Protein AF-A0A0C3NSS3-F1 (afdb_monomer)

Secondary structure (DSSP, 8-state):
-HHHHHHHHHHHHHHTT-S-B-TTS-GGG-TT-TT-SHHHHHHHHHHHHHHGGGS-TTSSSPPP-GGGGGTS---HHHHHHIIIIIHHHHTTTTS-HHHHHHHHHHHHHHHHHT-SS--HHHHHHHHHHHHHHHHHHIIIIIHH--BSTTHHHHHHHHHHHT-HHHHHHHHHHH--S-----

Solvent-accessible surface area (backbone atoms only — not comparable to full-atom values): 10355 Å² total; per-residue (Å²): 111,72,65,64,52,47,53,49,50,51,53,49,27,45,25,38,43,69,56,62,54,45,97,89,50,61,52,91,74,42,78,61,24,69,36,47,51,69,67,54,30,46,52,50,12,48,50,49,29,58,54,31,75,74,52,63,80,87,52,90,65,68,40,67,44,61,61,54,42,90,83,40,91,71,48,70,66,45,52,48,46,40,66,66,62,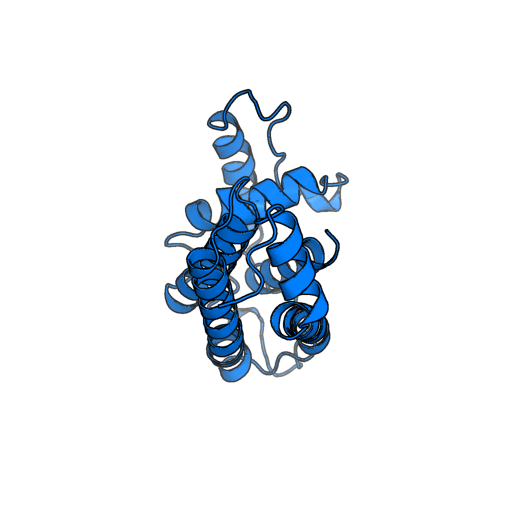44,42,71,63,71,36,55,89,63,38,48,64,77,62,42,55,40,50,48,30,46,40,52,21,51,55,51,73,67,42,96,70,47,52,73,66,55,52,52,52,25,49,52,29,43,54,52,26,53,54,48,47,49,58,57,58,49,73,74,38,70,63,70,65,59,63,63,56,49,52,55,47,49,51,56,76,70,29,69,69,56,55,49,49,51,50,48,68,44,48,75,77,78,82,82,83,130

Nearest PDB structures (foldseek):
  6vj5-assembly1_B  TM=1.542E-01  e=6.982E+00  Mycobacterium tuberculosis H37Rv

Organism: NCBI:txid870435

Radius of gyration: 17.65 Å; Cα contacts (8 Å, |Δi|>4): 164; chains: 1; bounding box: 42×36×52 Å

Sequence (182 aa):
MHLTGNISNLLLSLWHGMIDHADSDDPEHWPWAVLADEEVWRTHGEAVMCAGFHLPGSYDCKPHNIAKKINTQYKTWEFQLYMFALAPILLYSILPSPFWENYCKLICSFQIMCQSTLTKDKLLDAHALLCSWEHEFELTYYASSSLISTSFALASIKSFIWSPKQYTRVLRAAMPNGLWNA

Structure (mmCIF, N/CA/C/O backbone):
data_AF-A0A0C3NSS3-F1
#
_entry.id   AF-A0A0C3NSS3-F1
#
loop_
_atom_site.group_PDB
_atom_site.id
_atom_site.type_symbol
_atom_site.label_atom_id
_atom_site.label_alt_id
_atom_site.label_comp_id
_atom_site.label_asym_id
_atom_site.label_entity_id
_atom_site.label_seq_id
_atom_site.pdbx_PDB_ins_code
_atom_site.Cartn_x
_atom_site.Cartn_y
_atom_site.Cartn_z
_atom_site.occupancy
_atom_site.B_iso_or_equiv
_atom_site.auth_seq_id
_atom_site.auth_comp_id
_atom_site.auth_asym_id
_atom_site.auth_atom_id
_atom_site.pdbx_PDB_model_num
ATOM 1 N N . MET A 1 1 ? 2.191 9.526 13.7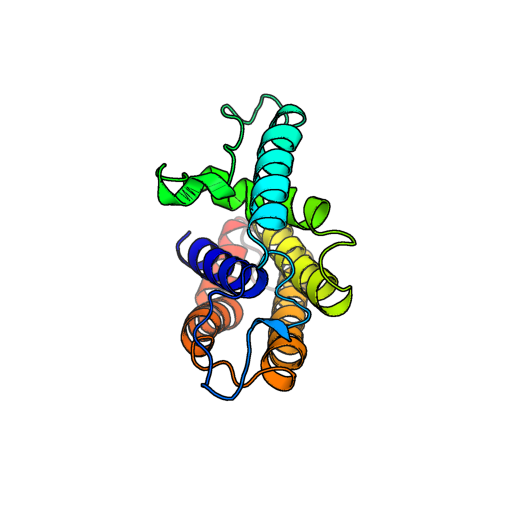43 1.00 55.28 1 MET A N 1
ATOM 2 C CA . MET A 1 1 ? 3.000 8.440 14.346 1.00 55.28 1 MET A CA 1
ATOM 3 C C . MET A 1 1 ? 4.255 8.248 13.504 1.00 55.28 1 MET A C 1
ATOM 5 O O . MET A 1 1 ? 4.144 8.225 12.288 1.00 55.28 1 MET A O 1
ATOM 9 N N . HIS A 1 2 ? 5.437 8.144 14.117 1.00 69.50 2 HIS A N 1
ATOM 10 C CA . HIS A 1 2 ? 6.711 8.007 13.387 1.00 69.50 2 HIS A CA 1
ATOM 11 C C . HIS A 1 2 ? 6.784 6.698 12.576 1.00 69.50 2 HIS A C 1
ATOM 13 O O . HIS A 1 2 ? 7.160 6.705 11.410 1.00 69.50 2 HIS A O 1
ATOM 19 N N . LEU A 1 3 ? 6.310 5.587 13.156 1.00 73.69 3 LEU A N 1
ATOM 20 C CA . LEU A 1 3 ? 6.290 4.272 12.508 1.00 73.69 3 LEU A CA 1
ATOM 21 C C . LEU A 1 3 ? 5.484 4.261 11.201 1.00 73.69 3 LEU A C 1
ATOM 23 O O . LEU A 1 3 ? 5.991 3.829 10.173 1.00 73.69 3 LEU A O 1
ATOM 27 N N . THR A 1 4 ? 4.254 4.786 11.219 1.00 73.12 4 THR A N 1
ATOM 28 C CA . THR A 1 4 ? 3.399 4.837 10.021 1.00 73.12 4 THR A CA 1
ATOM 29 C C . THR A 1 4 ? 4.037 5.656 8.906 1.00 73.12 4 THR A C 1
ATOM 31 O O . THR A 1 4 ? 3.896 5.295 7.745 1.00 73.12 4 THR A O 1
ATOM 34 N N . GLY A 1 5 ? 4.751 6.736 9.248 1.00 77.44 5 GLY A N 1
ATOM 35 C CA . GLY A 1 5 ? 5.487 7.546 8.276 1.00 77.44 5 GLY A CA 1
ATOM 36 C C . GLY A 1 5 ? 6.642 6.778 7.635 1.00 77.44 5 GLY A C 1
ATOM 37 O O . GLY A 1 5 ? 6.777 6.801 6.417 1.00 77.44 5 GLY A O 1
ATOM 38 N N . ASN A 1 6 ? 7.416 6.037 8.432 1.00 81.38 6 ASN A N 1
ATOM 39 C CA . ASN A 1 6 ? 8.542 5.240 7.936 1.00 81.38 6 ASN A CA 1
ATOM 40 C C . ASN A 1 6 ? 8.095 4.105 7.010 1.00 81.38 6 ASN A C 1
ATOM 42 O O . ASN A 1 6 ? 8.657 3.954 5.931 1.00 81.38 6 ASN A O 1
ATOM 46 N N . ILE A 1 7 ? 7.065 3.346 7.402 1.00 83.19 7 ILE A N 1
ATOM 47 C CA . ILE A 1 7 ? 6.497 2.275 6.564 1.00 83.19 7 ILE A CA 1
ATOM 48 C C . ILE A 1 7 ? 5.977 2.851 5.251 1.00 83.19 7 ILE A C 1
ATOM 50 O O . ILE A 1 7 ? 6.232 2.320 4.177 1.00 83.19 7 ILE A O 1
ATOM 54 N N . SER A 1 8 ? 5.262 3.968 5.346 1.00 85.38 8 SER A N 1
ATOM 55 C CA . SER A 1 8 ? 4.683 4.625 4.184 1.00 85.38 8 SER A CA 1
ATOM 56 C C . SER A 1 8 ? 5.746 5.126 3.206 1.00 85.38 8 SER A C 1
ATOM 58 O O . SER A 1 8 ? 5.599 4.957 2.001 1.00 85.38 8 SER A O 1
ATOM 60 N N . ASN A 1 9 ? 6.828 5.720 3.719 1.00 84.25 9 ASN A N 1
ATOM 61 C CA . ASN A 1 9 ? 7.956 6.141 2.894 1.00 84.25 9 ASN A CA 1
ATOM 62 C C . ASN A 1 9 ? 8.655 4.939 2.251 1.00 84.25 9 ASN A C 1
ATOM 64 O O . ASN A 1 9 ? 8.929 4.999 1.061 1.00 84.25 9 ASN A O 1
ATOM 68 N N . LEU A 1 10 ? 8.875 3.848 2.995 1.00 86.62 10 LEU A N 1
ATOM 69 C CA . LEU A 1 10 ? 9.462 2.620 2.452 1.00 86.62 10 LEU A CA 1
ATOM 70 C C . LEU A 1 10 ? 8.642 2.075 1.276 1.00 86.62 10 LEU A C 1
ATOM 72 O O . LEU A 1 10 ? 9.191 1.846 0.204 1.00 86.62 10 LEU A O 1
ATOM 76 N N . LEU A 1 11 ? 7.337 1.873 1.473 1.00 89.88 11 LEU A N 1
ATOM 77 C CA . LEU A 1 11 ? 6.453 1.330 0.438 1.00 89.88 11 LEU A CA 1
ATOM 78 C C . LEU A 1 11 ? 6.393 2.239 -0.788 1.00 89.88 11 LEU A C 1
ATOM 80 O O . LEU A 1 11 ? 6.460 1.755 -1.912 1.00 89.88 11 LEU A O 1
ATOM 84 N N . LEU A 1 12 ? 6.327 3.556 -0.579 1.00 89.81 12 LEU A N 1
ATOM 85 C CA . LEU A 1 12 ? 6.333 4.497 -1.690 1.00 89.81 12 LEU A CA 1
ATOM 86 C C . LEU A 1 12 ? 7.661 4.464 -2.457 1.00 89.81 12 LEU A C 1
ATOM 88 O O . LEU A 1 12 ? 7.642 4.452 -3.682 1.00 89.81 12 LEU A O 1
ATOM 92 N N . SER A 1 13 ? 8.799 4.414 -1.758 1.00 87.69 13 SER A N 1
ATOM 93 C CA . SER A 1 13 ? 10.113 4.272 -2.391 1.00 87.69 13 SER A CA 1
ATOM 94 C C . SER A 1 13 ? 10.234 2.968 -3.176 1.00 87.69 13 SER A C 1
ATOM 96 O O . SER A 1 13 ? 10.826 2.979 -4.248 1.00 87.69 13 SER A O 1
ATOM 98 N N . LEU A 1 14 ? 9.646 1.869 -2.692 1.00 89.88 14 LEU A N 1
ATOM 99 C CA . LEU A 1 14 ? 9.598 0.601 -3.424 1.00 89.88 14 LEU A CA 1
ATOM 100 C C . LEU A 1 14 ? 8.777 0.725 -4.707 1.00 89.88 14 LEU A C 1
ATOM 102 O O . LEU A 1 14 ? 9.267 0.380 -5.777 1.00 89.88 14 LEU A O 1
ATOM 106 N N . TRP A 1 15 ? 7.552 1.246 -4.622 1.00 91.94 15 TRP A N 1
ATOM 107 C CA . TRP A 1 15 ? 6.678 1.359 -5.794 1.00 91.94 15 TRP A CA 1
ATOM 108 C C . TRP A 1 15 ? 7.185 2.357 -6.828 1.00 91.94 15 TRP A C 1
ATOM 110 O O . TRP A 1 15 ? 6.918 2.188 -8.009 1.00 91.94 15 TRP A O 1
ATOM 120 N N . HIS A 1 16 ? 7.925 3.374 -6.395 1.00 89.12 16 HIS A N 1
ATOM 121 C CA . HIS A 1 16 ? 8.547 4.363 -7.272 1.00 89.12 16 HIS A CA 1
ATOM 122 C C . HIS A 1 16 ? 9.947 3.935 -7.762 1.00 89.12 16 HIS A C 1
ATOM 124 O O . HIS A 1 16 ? 10.579 4.660 -8.523 1.00 89.12 16 HIS A O 1
ATOM 130 N N . GLY A 1 17 ? 10.481 2.798 -7.303 1.00 87.69 17 GLY A N 1
ATOM 131 C CA . GLY A 1 17 ? 11.817 2.338 -7.696 1.00 87.69 17 GLY A CA 1
ATOM 132 C C . GLY A 1 17 ? 12.980 3.185 -7.150 1.00 87.69 17 GLY A C 1
ATOM 133 O O . GLY A 1 17 ? 14.074 3.150 -7.693 1.00 87.69 17 GLY A O 1
ATOM 134 N N . MET A 1 18 ? 12.767 3.958 -6.078 1.00 85.12 18 MET A N 1
ATOM 135 C CA . MET A 1 18 ? 13.768 4.875 -5.498 1.00 85.12 18 MET A CA 1
ATOM 136 C C . MET A 1 18 ? 14.526 4.294 -4.293 1.00 85.12 18 MET A C 1
ATOM 138 O O . MET A 1 18 ? 15.186 5.038 -3.569 1.00 85.12 18 MET A O 1
ATOM 142 N N . ILE A 1 19 ? 14.365 3.005 -3.988 1.00 83.38 19 ILE A N 1
ATOM 143 C CA . ILE A 1 19 ? 15.074 2.387 -2.862 1.00 83.38 19 ILE A CA 1
ATOM 144 C C . ILE A 1 19 ? 16.531 2.090 -3.237 1.00 83.38 19 ILE A C 1
ATOM 146 O O . ILE A 1 19 ? 16.813 1.706 -4.374 1.00 83.38 19 ILE A O 1
ATOM 150 N N . ASP A 1 20 ? 17.453 2.228 -2.279 1.00 79.69 20 ASP A N 1
ATOM 151 C CA . ASP A 1 20 ? 18.848 1.847 -2.511 1.00 79.69 20 ASP A CA 1
ATOM 152 C C . ASP A 1 20 ? 18.955 0.335 -2.745 1.00 79.69 20 ASP A C 1
ATOM 154 O O . ASP A 1 20 ? 18.428 -0.483 -1.976 1.00 79.69 20 ASP A O 1
ATOM 158 N N . HIS A 1 21 ? 19.684 -0.021 -3.792 1.00 78.50 21 HIS A N 1
ATOM 159 C CA . HIS A 1 21 ? 19.856 -1.376 -4.291 1.00 78.50 21 HIS A CA 1
ATOM 160 C C . HIS A 1 21 ? 21.321 -1.618 -4.661 1.00 78.50 21 HIS A C 1
ATOM 162 O O . HIS A 1 21 ? 22.119 -0.684 -4.743 1.00 78.50 21 HIS A O 1
ATOM 168 N N . ALA A 1 22 ? 21.693 -2.887 -4.818 1.00 76.19 22 ALA A N 1
ATOM 169 C CA . ALA A 1 22 ? 23.011 -3.248 -5.325 1.00 76.19 22 ALA A CA 1
ATOM 170 C C . ALA A 1 22 ? 23.108 -2.948 -6.830 1.00 76.19 22 ALA A C 1
ATOM 172 O O . ALA A 1 22 ? 22.114 -3.073 -7.535 1.00 76.19 22 ALA A O 1
ATOM 173 N N . ASP A 1 23 ? 24.309 -2.667 -7.343 1.00 73.88 23 ASP A N 1
ATOM 174 C CA . ASP A 1 23 ? 24.534 -2.364 -8.772 1.00 73.88 23 ASP A CA 1
ATOM 175 C C . ASP A 1 23 ? 24.044 -3.469 -9.733 1.00 73.88 23 ASP A C 1
ATOM 177 O O . ASP A 1 23 ? 23.828 -3.228 -10.916 1.00 73.88 23 ASP A O 1
ATOM 181 N N . SER A 1 24 ? 23.894 -4.702 -9.238 1.00 75.50 24 SER A N 1
ATOM 182 C CA . SER A 1 24 ? 23.391 -5.853 -9.994 1.00 75.50 24 SER A CA 1
ATOM 183 C C . SER A 1 24 ? 21.862 -5.969 -10.043 1.00 75.50 24 SER A C 1
ATOM 185 O O . SER A 1 24 ? 21.359 -6.904 -10.660 1.00 75.50 24 SER A O 1
ATOM 187 N N . ASP A 1 25 ? 21.133 -5.101 -9.343 1.00 77.06 25 ASP A N 1
ATOM 188 C CA . ASP A 1 25 ? 19.692 -5.205 -9.097 1.00 77.06 25 ASP A CA 1
ATOM 189 C C . ASP A 1 25 ? 18.972 -3.989 -9.684 1.00 77.06 25 ASP A C 1
ATOM 191 O O . ASP A 1 25 ? 18.780 -2.981 -9.014 1.00 77.06 25 ASP A O 1
ATOM 195 N N . ASP A 1 26 ? 18.639 -4.071 -10.968 1.00 79.00 26 ASP A N 1
ATOM 196 C CA . ASP A 1 26 ? 18.092 -2.956 -11.740 1.00 79.00 26 ASP A CA 1
ATOM 197 C C . ASP A 1 26 ? 16.598 -2.701 -11.421 1.00 79.00 26 ASP A C 1
ATOM 199 O O . ASP A 1 26 ? 15.772 -3.600 -11.640 1.00 79.00 26 ASP A O 1
ATOM 203 N N . PRO A 1 27 ? 16.224 -1.481 -10.974 1.00 79.56 27 PRO A N 1
ATOM 204 C CA . PRO A 1 27 ? 14.844 -1.102 -10.686 1.00 79.56 27 PRO A CA 1
ATOM 205 C C . PRO A 1 27 ? 13.860 -1.280 -11.841 1.00 79.56 27 PRO A C 1
ATOM 207 O O . PRO A 1 27 ? 12.672 -1.488 -11.584 1.00 79.56 27 PRO A O 1
ATOM 210 N N . GLU A 1 28 ? 14.319 -1.233 -13.096 1.00 81.00 28 GLU A N 1
ATOM 211 C CA . GLU A 1 28 ? 13.456 -1.445 -14.268 1.00 81.00 28 GLU A CA 1
ATOM 212 C C . GLU A 1 28 ? 12.826 -2.846 -14.288 1.00 81.00 28 GLU A C 1
ATOM 214 O O . GLU A 1 28 ? 11.753 -3.050 -14.859 1.00 81.00 28 GLU A O 1
ATOM 219 N N . HIS A 1 29 ? 13.463 -3.818 -13.633 1.00 83.88 29 HIS A N 1
ATOM 220 C CA . HIS A 1 29 ? 13.010 -5.206 -13.603 1.00 83.88 29 HIS A CA 1
ATOM 221 C C . HIS A 1 29 ? 12.141 -5.530 -12.383 1.00 83.88 29 HIS A C 1
ATOM 223 O O . HIS A 1 29 ? 11.658 -6.658 -12.255 1.00 83.88 29 HIS A O 1
ATOM 229 N N . TRP A 1 30 ? 11.922 -4.572 -11.479 1.00 89.81 30 TRP A N 1
ATOM 230 C CA . TRP A 1 30 ? 11.152 -4.812 -10.265 1.00 89.81 30 TRP A CA 1
ATOM 231 C C . TRP A 1 30 ? 9.652 -4.872 -10.560 1.00 89.81 30 TRP A C 1
ATOM 233 O O . TRP A 1 30 ? 9.039 -3.852 -10.881 1.00 89.81 30 TRP A O 1
ATOM 243 N N . PRO A 1 31 ? 8.988 -6.024 -10.349 1.00 89.69 31 PRO A N 1
ATOM 244 C CA . PRO A 1 31 ? 7.561 -6.155 -10.639 1.00 89.69 31 PRO A CA 1
ATOM 245 C C . PRO A 1 31 ? 6.678 -5.290 -9.723 1.00 89.69 31 PRO A C 1
ATOM 247 O O . PRO A 1 31 ? 5.514 -5.052 -10.034 1.00 89.69 31 PRO A O 1
ATOM 250 N N . TRP A 1 32 ? 7.205 -4.815 -8.590 1.00 90.44 32 TRP A N 1
ATOM 251 C CA . TRP A 1 32 ? 6.504 -3.909 -7.676 1.00 90.44 32 TRP A CA 1
ATOM 252 C C . TRP A 1 32 ? 6.736 -2.423 -7.968 1.00 90.44 32 TRP A C 1
ATOM 254 O O . TRP A 1 32 ? 6.022 -1.605 -7.386 1.00 90.44 32 TRP A O 1
ATOM 264 N N . ALA A 1 33 ? 7.689 -2.051 -8.832 1.00 92.62 33 ALA A N 1
ATOM 265 C CA . ALA A 1 33 ? 8.034 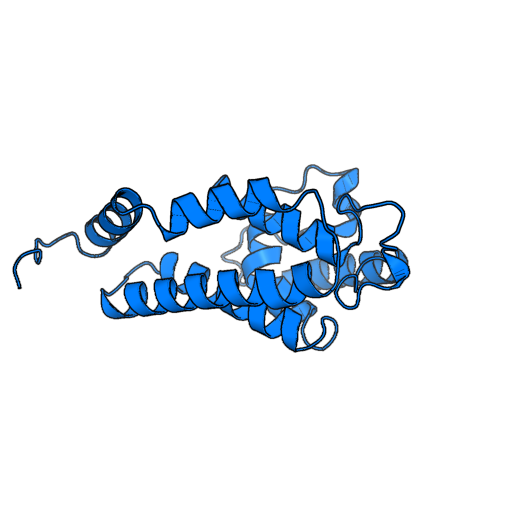-0.660 -9.146 1.00 92.62 33 ALA A CA 1
ATOM 266 C C . ALA A 1 33 ? 7.040 -0.019 -10.138 1.00 92.62 33 ALA A C 1
ATOM 268 O O . ALA A 1 33 ? 7.399 0.600 -11.135 1.00 92.62 33 ALA A O 1
ATOM 269 N N . VAL A 1 34 ? 5.747 -0.180 -9.861 1.00 92.81 34 VAL A N 1
ATOM 270 C CA . VAL A 1 34 ? 4.644 0.172 -10.768 1.00 92.81 34 VAL A CA 1
ATOM 271 C C . VAL A 1 34 ? 4.420 1.675 -10.938 1.00 92.81 34 VAL A C 1
ATOM 273 O O . VAL A 1 34 ? 3.634 2.084 -11.785 1.00 92.81 34 VAL A O 1
ATOM 276 N N . LEU A 1 35 ? 5.084 2.497 -10.127 1.00 92.00 35 LEU A N 1
ATOM 277 C CA . LEU A 1 35 ? 5.050 3.959 -10.167 1.00 92.00 35 LEU A CA 1
ATOM 278 C C . LEU A 1 35 ? 6.419 4.551 -10.543 1.00 92.00 35 LEU A C 1
A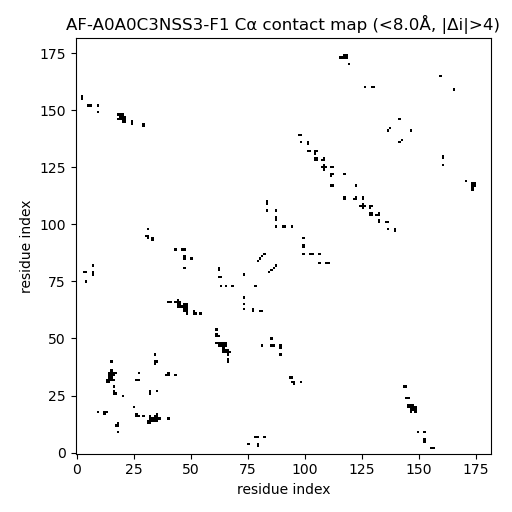TOM 280 O O . LEU A 1 35 ? 6.651 5.725 -10.271 1.00 92.00 35 LEU A O 1
ATOM 284 N N . ALA A 1 36 ? 7.344 3.752 -11.089 1.00 90.88 36 ALA A N 1
ATOM 285 C CA . ALA A 1 36 ? 8.675 4.228 -11.470 1.00 90.88 36 ALA A CA 1
ATOM 286 C C . ALA A 1 36 ? 8.648 5.179 -12.678 1.00 90.88 36 ALA A C 1
ATOM 288 O O . ALA A 1 36 ? 9.435 6.122 -12.736 1.00 90.88 36 ALA A O 1
ATOM 289 N N . ASP A 1 37 ? 7.730 4.954 -13.620 1.00 90.56 37 ASP A N 1
ATOM 290 C CA . ASP A 1 37 ? 7.523 5.843 -14.762 1.00 90.56 37 ASP A CA 1
ATOM 291 C C . ASP A 1 37 ? 6.911 7.184 -14.316 1.00 90.56 37 ASP A C 1
ATOM 293 O O . ASP A 1 37 ? 5.907 7.224 -13.597 1.00 90.56 37 ASP A O 1
ATOM 297 N N . GLU A 1 38 ? 7.512 8.295 -14.752 1.00 89.00 38 GLU A N 1
ATOM 298 C CA . GLU A 1 38 ? 7.123 9.645 -14.321 1.00 89.00 38 GLU A CA 1
ATOM 299 C C . GLU A 1 38 ? 5.691 10.001 -14.748 1.00 89.00 38 GLU A C 1
ATOM 301 O O . GLU A 1 38 ? 4.959 10.659 -14.002 1.00 89.00 38 GLU A O 1
ATOM 306 N N . GLU A 1 39 ? 5.256 9.537 -15.920 1.00 90.06 39 GLU A N 1
ATOM 307 C CA . GLU A 1 39 ? 3.919 9.806 -16.441 1.00 90.06 39 GLU A CA 1
ATOM 308 C C . GLU A 1 39 ? 2.854 8.991 -15.692 1.00 90.06 39 GLU A C 1
ATOM 310 O O . GLU A 1 39 ? 1.791 9.522 -15.336 1.00 90.06 39 GLU A O 1
ATOM 315 N N . VAL A 1 40 ? 3.156 7.731 -15.358 1.00 91.25 40 VAL A N 1
ATOM 316 C CA . VAL A 1 40 ? 2.331 6.907 -14.462 1.00 91.25 40 VAL A CA 1
ATOM 317 C C . VAL A 1 40 ? 2.242 7.549 -13.079 1.00 91.25 40 VAL A C 1
ATOM 319 O O . VAL A 1 40 ? 1.143 7.687 -12.534 1.00 91.25 40 VAL A O 1
ATOM 322 N N . TRP A 1 41 ? 3.362 8.012 -12.521 1.00 91.25 41 TRP A N 1
ATOM 323 C CA . TRP A 1 41 ? 3.388 8.677 -11.219 1.00 91.25 41 TRP A CA 1
ATOM 324 C C . TRP A 1 41 ? 2.572 9.975 -11.206 1.00 91.25 41 TRP A C 1
ATOM 326 O O . TRP A 1 41 ? 1.774 10.209 -10.289 1.00 91.25 41 TRP A O 1
ATOM 336 N N . ARG A 1 42 ? 2.701 10.803 -12.248 1.00 90.75 42 ARG A N 1
ATOM 337 C CA . ARG A 1 42 ? 1.913 12.031 -12.423 1.00 90.75 42 ARG A CA 1
ATOM 338 C C . ARG A 1 42 ? 0.416 11.727 -12.494 1.00 90.75 42 ARG A C 1
ATOM 340 O O . ARG A 1 42 ? -0.368 12.366 -11.785 1.00 90.75 42 ARG A O 1
ATOM 347 N N . THR A 1 43 ? 0.037 10.738 -13.304 1.00 92.44 43 THR A N 1
ATOM 348 C CA . THR A 1 43 ? -1.354 10.287 -13.474 1.00 92.44 43 THR A CA 1
ATOM 349 C C . THR A 1 43 ? -1.929 9.762 -12.161 1.00 92.44 43 THR A C 1
ATOM 351 O O . THR A 1 43 ? -3.034 10.135 -11.761 1.00 92.44 43 THR A O 1
ATOM 354 N N . HIS A 1 44 ? -1.155 8.963 -11.426 1.00 92.44 44 HIS A N 1
ATOM 355 C CA . HIS A 1 44 ? -1.531 8.473 -10.101 1.00 92.44 44 HIS A CA 1
ATOM 356 C C . HIS A 1 44 ? -1.747 9.623 -9.112 1.00 92.44 44 HIS A C 1
ATOM 358 O O . HIS A 1 44 ? -2.742 9.658 -8.387 1.00 92.44 44 HIS A O 1
ATOM 364 N N . GLY A 1 45 ? -0.863 10.622 -9.120 1.00 89.94 45 GLY A N 1
ATOM 365 C CA . GLY A 1 45 ? -1.000 11.815 -8.292 1.00 89.94 45 GLY A CA 1
ATOM 366 C C . GLY A 1 45 ? -2.267 12.629 -8.579 1.00 89.94 45 GLY A C 1
ATOM 367 O O . GLY A 1 45 ? -2.888 13.163 -7.653 1.00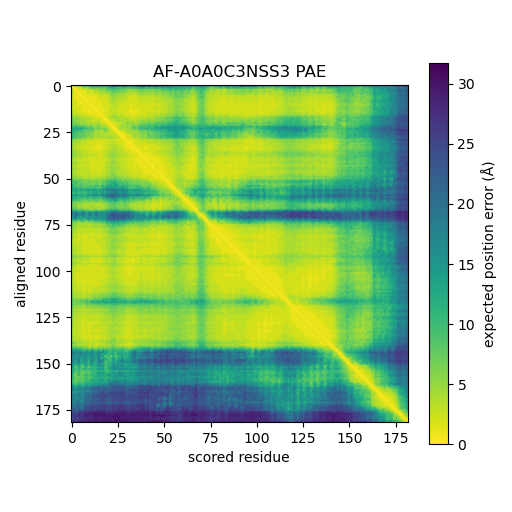 89.94 45 GLY A O 1
ATOM 368 N N . GLU A 1 46 ? -2.687 12.705 -9.841 1.00 90.44 46 GLU A N 1
ATOM 369 C CA . GLU A 1 46 ? -3.965 13.311 -10.232 1.00 90.44 46 GLU A CA 1
ATOM 370 C C . GLU A 1 46 ? -5.154 12.477 -9.754 1.00 90.44 46 GLU A C 1
ATOM 372 O O . GLU A 1 46 ? -6.091 13.036 -9.180 1.00 90.44 46 GLU A O 1
ATOM 377 N N . ALA A 1 47 ? -5.085 11.150 -9.879 1.00 90.81 47 ALA A N 1
ATOM 378 C CA . ALA A 1 47 ? -6.115 10.247 -9.375 1.00 90.81 47 ALA A CA 1
ATOM 379 C C . ALA A 1 47 ? -6.317 10.383 -7.855 1.00 90.81 47 ALA A C 1
ATOM 381 O O . ALA A 1 47 ? -7.458 10.434 -7.395 1.00 90.81 47 ALA A O 1
ATOM 382 N N . VAL A 1 48 ? -5.239 10.536 -7.073 1.00 89.25 48 VAL A N 1
ATOM 383 C CA . VAL A 1 48 ? -5.306 10.806 -5.621 1.00 89.25 48 VAL A CA 1
ATOM 384 C C . VAL A 1 48 ? -6.080 12.093 -5.326 1.00 89.25 48 VAL A C 1
ATOM 386 O O . VAL A 1 48 ? -6.983 12.104 -4.486 1.00 89.25 48 VAL A O 1
ATOM 389 N N . MET A 1 49 ? -5.757 13.173 -6.037 1.00 88.56 49 MET A N 1
ATOM 390 C CA . MET A 1 49 ? -6.432 14.463 -5.882 1.00 88.56 49 MET A CA 1
ATOM 391 C C . MET A 1 49 ? -7.918 14.373 -6.272 1.00 88.56 49 MET A C 1
ATOM 393 O O . MET A 1 49 ? -8.781 14.891 -5.560 1.00 88.56 49 MET A O 1
ATOM 397 N N . CYS A 1 50 ? -8.235 13.678 -7.368 1.00 87.19 50 CYS A N 1
ATOM 398 C CA . CYS A 1 50 ? -9.603 13.448 -7.836 1.00 87.19 50 CYS A CA 1
ATOM 399 C C . CYS A 1 50 ? -10.420 12.564 -6.877 1.00 87.19 50 CYS A C 1
ATOM 401 O O . CYS A 1 50 ? -11.587 12.855 -6.607 1.00 87.19 50 CYS A O 1
ATOM 403 N N . ALA A 1 51 ? -9.815 11.524 -6.299 1.00 86.44 51 ALA A N 1
ATOM 404 C CA . ALA A 1 51 ? -10.454 10.687 -5.285 1.00 86.44 51 ALA A CA 1
ATOM 405 C C . ALA A 1 51 ? -10.826 11.502 -4.034 1.00 86.44 51 ALA A C 1
ATOM 407 O O . ALA A 1 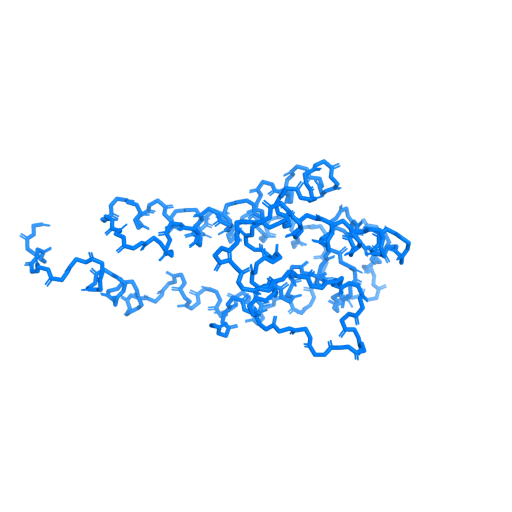51 ? -11.867 11.265 -3.423 1.00 86.44 51 ALA A O 1
ATOM 408 N N . GLY A 1 52 ? -10.041 12.539 -3.725 1.00 80.12 52 GLY A N 1
ATOM 409 C CA . GLY A 1 52 ? -10.315 13.496 -2.659 1.00 80.12 52 GLY A CA 1
ATOM 410 C C . GLY A 1 52 ? -11.688 14.174 -2.720 1.00 80.12 52 GLY A C 1
ATOM 411 O O . GLY A 1 52 ? -12.234 14.532 -1.680 1.00 80.12 52 GLY A O 1
ATOM 412 N N . PHE A 1 53 ? -12.286 14.328 -3.908 1.00 78.19 53 PHE A N 1
ATOM 413 C CA . PHE A 1 53 ? -13.627 14.914 -4.058 1.00 78.19 53 PHE A CA 1
ATOM 414 C C . PHE A 1 53 ? -14.755 14.000 -3.571 1.00 78.19 53 PHE A C 1
ATOM 416 O O . PHE A 1 53 ? -15.855 14.485 -3.322 1.00 78.19 53 PHE A O 1
ATOM 423 N N . HIS A 1 54 ? -14.478 12.707 -3.421 1.00 81.25 54 HIS A N 1
ATOM 424 C CA . HIS A 1 54 ? -15.437 11.706 -2.960 1.00 81.25 54 HIS A CA 1
ATOM 425 C C . HIS A 1 54 ? -15.284 11.400 -1.466 1.00 81.25 54 HIS A C 1
ATOM 427 O O . HIS A 1 54 ? -15.990 10.544 -0.933 1.00 81.25 54 HIS A O 1
ATOM 433 N N . LEU A 1 55 ? -14.364 12.085 -0.778 1.00 78.12 55 LEU A N 1
ATOM 434 C CA . LEU A 1 55 ? -14.202 11.942 0.660 1.00 78.12 55 LEU A CA 1
ATOM 435 C C . LEU A 1 55 ? -15.333 12.660 1.409 1.00 78.12 55 LEU A C 1
ATOM 437 O O . LEU A 1 55 ? -15.777 13.728 0.980 1.00 78.12 55 LEU A O 1
ATOM 441 N N . PRO A 1 56 ? -15.785 12.113 2.552 1.00 75.00 56 PRO A N 1
ATOM 442 C CA . PRO A 1 56 ? -16.760 12.783 3.399 1.00 75.00 56 PRO A CA 1
ATOM 443 C C . PRO A 1 56 ? -16.292 14.186 3.797 1.00 75.00 56 PRO A C 1
ATOM 445 O O . PRO A 1 56 ? -15.123 14.385 4.123 1.00 75.00 56 PRO A O 1
ATOM 448 N N . GLY A 1 57 ? -17.220 15.143 3.866 1.00 70.12 57 GLY A N 1
ATOM 449 C CA . GLY A 1 57 ? -16.920 16.521 4.278 1.00 70.12 57 GLY A CA 1
ATOM 450 C C . GLY A 1 57 ? -16.374 16.664 5.707 1.00 70.12 57 GLY A C 1
ATOM 451 O O . GLY A 1 57 ? -15.939 17.746 6.072 1.00 70.12 57 GLY A O 1
ATOM 452 N N . SER A 1 58 ? -16.365 15.588 6.505 1.00 70.56 58 SER A N 1
ATOM 453 C CA . SER A 1 58 ? -15.675 15.529 7.801 1.00 70.56 58 SER A CA 1
ATOM 454 C C . SER A 1 58 ? -14.151 15.603 7.682 1.00 70.56 58 SER A C 1
ATOM 456 O O . SER A 1 58 ? -13.469 15.833 8.675 1.00 70.56 58 SER A O 1
ATOM 458 N N . TYR A 1 59 ? -13.602 15.360 6.491 1.00 63.66 59 TYR A N 1
ATOM 459 C CA . TYR A 1 59 ? -12.218 15.678 6.181 1.00 63.66 59 TYR A CA 1
ATOM 460 C C . TYR A 1 59 ? -12.185 17.136 5.721 1.00 63.66 59 TYR A C 1
ATOM 462 O O . TYR A 1 59 ? -12.516 17.437 4.577 1.00 63.66 59 TYR A O 1
ATOM 470 N N . ASP A 1 60 ? -11.790 18.045 6.616 1.00 60.69 60 ASP A N 1
ATOM 471 C CA . ASP A 1 60 ? -11.789 19.500 6.379 1.00 60.69 60 ASP A CA 1
ATOM 472 C C . ASP A 1 60 ? -10.980 19.933 5.139 1.00 60.69 60 ASP A C 1
ATOM 474 O O . ASP A 1 60 ? -11.098 21.064 4.668 1.00 60.69 60 ASP A O 1
ATOM 478 N N . CYS A 1 61 ? -10.111 19.060 4.617 1.00 69.38 61 CYS A N 1
ATOM 479 C CA . CYS A 1 61 ? -9.219 19.341 3.499 1.00 69.38 61 CYS A CA 1
ATOM 480 C C . CYS A 1 61 ? -9.152 18.162 2.518 1.00 69.38 61 CYS A C 1
ATOM 482 O O . CYS A 1 61 ? -9.051 17.000 2.914 1.00 69.38 61 CYS A O 1
ATOM 484 N N . LYS A 1 62 ? -9.130 18.477 1.218 1.00 76.94 62 LYS A N 1
ATOM 485 C CA . LYS A 1 62 ? -8.901 17.497 0.148 1.00 76.94 62 LYS A CA 1
ATOM 486 C C . LYS A 1 62 ? -7.404 17.179 0.042 1.00 76.94 62 LYS A C 1
ATOM 488 O O . LYS A 1 62 ? -6.604 18.109 0.158 1.00 76.94 62 LYS A O 1
ATOM 493 N N . PRO A 1 63 ? -7.019 15.913 -0.191 1.00 79.19 63 PRO A N 1
ATOM 494 C CA . PRO A 1 63 ? -5.625 15.557 -0.415 1.00 79.19 63 PRO A CA 1
ATOM 495 C C . PRO A 1 63 ? -5.101 16.214 -1.696 1.00 79.19 63 PRO A C 1
ATOM 497 O O . PRO A 1 63 ? -5.755 16.180 -2.741 1.00 79.19 63 PRO A O 1
ATOM 500 N N . HIS A 1 64 ? -3.906 16.796 -1.623 1.00 83.62 64 HIS A N 1
ATOM 501 C CA . HIS A 1 64 ? -3.221 17.316 -2.804 1.00 83.62 64 HIS A CA 1
ATOM 502 C C . HIS A 1 64 ? -2.620 16.190 -3.656 1.00 83.62 64 HIS A C 1
ATOM 504 O O . HIS A 1 64 ? -2.460 15.048 -3.212 1.00 83.62 64 HIS A O 1
ATOM 510 N N . ASN A 1 65 ? -2.244 16.540 -4.889 1.00 83.75 65 ASN A N 1
ATOM 511 C CA . ASN A 1 65 ? -1.511 15.651 -5.783 1.00 83.75 65 ASN A CA 1
ATOM 512 C C . ASN A 1 65 ? -0.167 15.251 -5.142 1.00 83.75 65 ASN A C 1
ATOM 514 O O . ASN A 1 65 ? 0.709 16.094 -4.932 1.00 83.75 65 ASN A O 1
ATOM 518 N N . ILE A 1 66 ? -0.013 13.957 -4.852 1.00 82.44 66 ILE A N 1
ATOM 519 C CA . ILE A 1 66 ? 1.174 13.409 -4.189 1.00 82.44 66 ILE A CA 1
ATOM 520 C C . ILE A 1 66 ? 2.432 13.453 -5.069 1.00 82.44 66 ILE A C 1
ATOM 522 O O . ILE A 1 66 ? 3.534 13.553 -4.539 1.00 82.44 66 ILE A O 1
ATOM 526 N N . ALA A 1 67 ? 2.299 13.478 -6.395 1.00 82.62 67 ALA A N 1
ATOM 527 C CA . ALA A 1 67 ? 3.436 13.615 -7.302 1.00 82.62 67 ALA A CA 1
ATOM 528 C C . ALA A 1 67 ? 4.078 15.010 -7.244 1.00 82.62 67 ALA A C 1
ATOM 530 O O . ALA A 1 67 ? 5.261 15.172 -7.526 1.00 82.62 67 ALA A O 1
ATOM 531 N N . LYS A 1 68 ? 3.344 16.024 -6.768 1.00 77.62 68 LYS A N 1
ATOM 532 C CA . LYS A 1 68 ? 3.871 17.386 -6.560 1.00 77.62 68 LYS A CA 1
ATOM 533 C C . LYS A 1 68 ? 4.609 17.558 -5.220 1.00 77.62 68 LYS A C 1
ATOM 535 O O . LYS A 1 68 ? 5.064 18.660 -4.909 1.00 77.62 68 LYS A O 1
ATOM 540 N N . LYS A 1 69 ? 4.774 16.471 -4.445 1.00 62.66 69 LYS A N 1
ATOM 541 C CA . LYS A 1 69 ? 5.376 16.426 -3.095 1.00 62.66 69 LYS A CA 1
ATOM 542 C C . LYS A 1 69 ? 6.800 16.990 -3.010 1.00 62.66 69 LYS A C 1
ATOM 544 O O . LYS A 1 69 ? 7.183 17.427 -1.932 1.00 62.66 69 LYS A O 1
ATOM 549 N N . ILE A 1 70 ? 7.556 17.050 -4.110 1.00 49.34 70 ILE A N 1
ATOM 550 C CA . ILE A 1 70 ? 8.906 17.648 -4.116 1.00 49.34 70 ILE A CA 1
ATOM 551 C C . ILE A 1 70 ? 8.857 19.166 -3.844 1.00 49.34 70 ILE A C 1
ATOM 553 O O . ILE A 1 70 ? 9.762 19.699 -3.209 1.00 49.34 70 ILE A O 1
ATOM 557 N N . ASN A 1 71 ? 7.776 19.856 -4.230 1.00 42.94 71 ASN A N 1
ATOM 558 C CA . ASN A 1 71 ? 7.681 21.322 -4.141 1.00 42.94 71 ASN A CA 1
ATOM 559 C C . ASN A 1 71 ? 6.723 21.835 -3.053 1.00 42.94 71 ASN A C 1
ATOM 561 O O . ASN A 1 71 ? 6.697 23.029 -2.758 1.00 42.94 71 ASN A O 1
ATOM 565 N N . THR A 1 72 ? 5.936 20.956 -2.435 1.00 50.47 72 THR A N 1
ATOM 566 C CA . THR A 1 72 ? 4.963 21.312 -1.395 1.00 50.47 72 THR A CA 1
ATOM 567 C C . THR A 1 72 ? 5.168 20.405 -0.195 1.00 50.47 72 THR A C 1
ATOM 569 O O . THR A 1 72 ? 5.185 19.189 -0.366 1.00 50.47 72 THR A O 1
ATOM 572 N N . GLN A 1 73 ? 5.286 20.960 1.013 1.00 57.97 73 GLN A N 1
ATOM 573 C CA . GLN A 1 73 ? 5.305 20.177 2.253 1.00 57.97 73 GLN A CA 1
ATOM 574 C C . GLN A 1 73 ? 4.010 19.357 2.370 1.00 57.97 73 GLN A C 1
ATOM 576 O O . GLN A 1 73 ? 3.002 19.841 2.885 1.00 57.97 73 GLN A O 1
ATOM 581 N N . TYR A 1 74 ? 4.026 18.130 1.851 1.00 68.25 74 TYR A N 1
ATOM 582 C CA . TYR A 1 74 ? 2.879 17.234 1.881 1.00 68.25 74 TYR A CA 1
ATOM 583 C C . TYR A 1 74 ? 2.606 16.860 3.334 1.00 68.25 74 TYR A C 1
ATOM 585 O O . TYR A 1 74 ? 3.487 16.329 4.019 1.00 68.25 74 TYR A O 1
ATOM 593 N N . LYS A 1 75 ? 1.419 17.196 3.844 1.00 76.75 75 LYS A N 1
ATOM 594 C CA . LYS A 1 75 ? 1.163 17.101 5.282 1.00 76.75 75 LYS A CA 1
ATOM 595 C C . LYS A 1 75 ? 1.054 15.639 5.702 1.00 76.75 75 LYS A C 1
ATOM 597 O O . LYS A 1 75 ? 0.541 14.793 4.974 1.00 76.75 75 LYS A O 1
ATOM 602 N N . THR A 1 76 ? 1.468 15.346 6.934 1.00 77.75 76 THR A N 1
ATOM 603 C CA . THR A 1 76 ? 1.415 13.987 7.499 1.00 77.75 76 THR A CA 1
ATOM 604 C C . THR A 1 76 ? 0.025 13.359 7.392 1.00 77.75 76 THR A C 1
ATOM 606 O O . THR A 1 76 ? -0.076 12.180 7.070 1.00 77.75 76 THR A O 1
ATOM 609 N N . TRP A 1 77 ? -1.045 14.130 7.618 1.00 78.75 77 TRP A N 1
ATOM 610 C CA . TRP A 1 77 ? -2.414 13.614 7.532 1.00 78.75 77 TRP A CA 1
ATOM 611 C C . TRP A 1 77 ? -2.825 13.275 6.091 1.00 78.75 77 TRP A C 1
ATOM 613 O O . TRP A 1 77 ? -3.486 12.262 5.885 1.00 78.75 77 TRP A O 1
ATOM 623 N N . GLU A 1 78 ? -2.394 14.057 5.092 1.00 83.19 78 GLU A N 1
ATOM 624 C CA . GLU A 1 78 ? -2.646 13.770 3.670 1.00 83.19 78 GLU A CA 1
ATOM 625 C C . GLU A 1 78 ? -1.955 12.475 3.273 1.00 83.19 78 GLU A C 1
ATOM 627 O O . GLU A 1 78 ? -2.527 1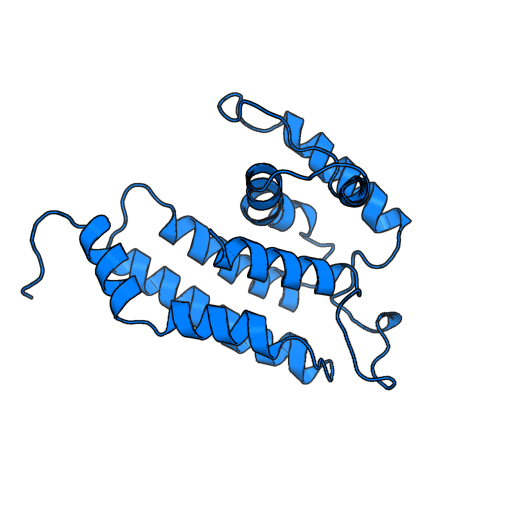1.630 2.592 1.00 83.19 78 GLU A O 1
ATOM 632 N N . PHE A 1 79 ? -0.730 12.290 3.765 1.00 82.56 79 PHE A N 1
ATOM 633 C CA . PHE A 1 79 ? 0.047 11.089 3.505 1.00 82.56 79 PHE A CA 1
ATOM 634 C C . PHE A 1 79 ? -0.561 9.857 4.157 1.00 82.56 79 PHE A C 1
ATOM 636 O O . PHE A 1 79 ? -0.617 8.802 3.534 1.00 82.56 79 PHE A O 1
ATOM 643 N N . GLN A 1 80 ? -1.073 9.993 5.378 1.00 81.88 80 GLN A N 1
ATOM 644 C CA . GLN A 1 80 ? -1.805 8.918 6.039 1.00 81.88 80 GLN A CA 1
ATOM 645 C C . GLN A 1 80 ? -3.107 8.586 5.301 1.00 81.88 80 GLN A C 1
ATOM 647 O O . GLN A 1 80 ? -3.411 7.415 5.105 1.00 81.88 80 GLN A O 1
ATOM 652 N N . LEU A 1 81 ? -3.855 9.591 4.847 1.00 85.69 81 LEU A N 1
ATOM 653 C CA . LEU A 1 81 ? -5.080 9.380 4.079 1.00 85.69 81 LEU A CA 1
ATOM 654 C C . LEU A 1 81 ? -4.802 8.679 2.746 1.00 85.69 81 LEU A C 1
ATOM 656 O O . LEU A 1 81 ? -5.474 7.708 2.401 1.00 85.69 81 LEU A O 1
ATOM 660 N N . TYR A 1 82 ? -3.769 9.125 2.030 1.00 88.56 82 TYR A N 1
ATOM 661 C CA . TYR A 1 82 ? -3.294 8.458 0.827 1.00 88.56 82 TYR A CA 1
ATOM 662 C C . TYR A 1 82 ? -2.937 6.996 1.121 1.00 88.56 82 TYR A C 1
ATOM 664 O O . TYR A 1 82 ? -3.535 6.096 0.540 1.00 88.56 82 TYR A O 1
ATOM 672 N N . MET A 1 83 ? -2.031 6.752 2.068 1.00 89.25 83 MET A N 1
ATOM 673 C CA . MET A 1 83 ? -1.479 5.420 2.320 1.00 89.25 83 MET A CA 1
ATOM 674 C C . MET A 1 83 ? -2.440 4.433 2.969 1.00 89.25 83 MET A C 1
ATOM 676 O O . MET A 1 83 ? -2.262 3.240 2.780 1.00 89.25 83 MET A O 1
ATOM 680 N N . PHE A 1 84 ? -3.411 4.868 3.770 1.00 86.62 84 PHE A N 1
ATOM 681 C CA . PHE A 1 84 ? -4.270 3.939 4.519 1.00 86.62 84 PHE A CA 1
ATOM 682 C C . PHE A 1 84 ? -5.712 3.869 4.006 1.00 86.62 84 PHE A C 1
ATOM 684 O O . PHE A 1 84 ? -6.455 2.987 4.437 1.00 86.62 84 PHE A O 1
ATOM 691 N N . ALA A 1 85 ? -6.109 4.756 3.086 1.00 86.62 85 ALA A N 1
ATOM 692 C CA . ALA A 1 85 ? -7.458 4.761 2.520 1.00 86.62 85 ALA A CA 1
ATOM 693 C C . ALA A 1 85 ? -7.479 4.737 0.986 1.00 86.62 85 ALA A C 1
ATOM 695 O O . ALA A 1 85 ? -8.206 3.934 0.409 1.00 86.62 85 ALA A O 1
ATOM 696 N N . LEU A 1 86 ? -6.695 5.589 0.316 1.00 89.88 86 LEU A N 1
ATOM 697 C CA . LEU A 1 86 ? -6.798 5.755 -1.142 1.00 89.88 86 LEU A CA 1
ATOM 698 C C . LEU A 1 86 ? -5.935 4.762 -1.925 1.00 89.88 86 LEU A C 1
ATOM 700 O O . LEU A 1 86 ? -6.413 4.141 -2.870 1.00 89.88 86 LEU A O 1
ATOM 704 N N . ALA A 1 87 ? -4.675 4.592 -1.531 1.00 91.50 87 ALA A N 1
ATOM 705 C CA . ALA A 1 87 ? -3.702 3.761 -2.231 1.00 91.50 87 ALA A CA 1
ATOM 706 C C . ALA A 1 87 ? -4.138 2.293 -2.414 1.00 91.50 87 ALA A C 1
ATOM 708 O O . ALA A 1 87 ? -3.929 1.781 -3.508 1.00 91.50 87 ALA A O 1
ATOM 709 N N . PRO A 1 88 ? -4.814 1.614 -1.463 1.00 92.25 88 PRO A N 1
ATOM 710 C CA . PRO A 1 88 ? -5.309 0.249 -1.688 1.00 92.25 88 PRO A CA 1
ATOM 711 C C . PRO A 1 88 ? -6.289 0.143 -2.857 1.00 92.25 88 PRO A C 1
ATOM 713 O O . PRO A 1 88 ? -6.290 -0.855 -3.570 1.00 92.25 88 PRO A O 1
ATOM 716 N N . ILE A 1 89 ? -7.104 1.181 -3.058 1.00 92.38 89 ILE A N 1
ATOM 717 C CA . ILE A 1 89 ? -8.087 1.248 -4.141 1.00 92.38 89 ILE A CA 1
ATOM 718 C C . ILE A 1 89 ? -7.389 1.641 -5.441 1.00 92.38 89 ILE A C 1
ATOM 720 O O . ILE A 1 89 ? -7.586 0.998 -6.464 1.00 92.38 89 ILE A O 1
ATOM 724 N N . LEU A 1 90 ? -6.553 2.680 -5.400 1.00 92.25 90 LEU A N 1
ATOM 725 C CA . LEU A 1 90 ? -5.888 3.212 -6.591 1.00 92.25 90 LEU A CA 1
ATOM 726 C C . LEU A 1 90 ? -4.828 2.264 -7.156 1.00 92.25 90 LEU A C 1
ATOM 728 O O . LEU A 1 90 ? -4.609 2.263 -8.357 1.00 92.25 90 LEU A O 1
ATOM 732 N N . LEU A 1 91 ? -4.193 1.449 -6.313 1.00 93.38 91 LEU A N 1
ATOM 733 C CA . LEU A 1 91 ? -3.211 0.449 -6.738 1.00 93.38 91 LEU A CA 1
ATOM 734 C C . LEU A 1 91 ? -3.845 -0.904 -7.076 1.00 93.38 91 LEU A C 1
ATOM 736 O O . LEU A 1 91 ? -3.131 -1.820 -7.484 1.00 93.38 91 LEU A O 1
ATOM 740 N N . TYR A 1 92 ? -5.164 -1.052 -6.922 1.00 92.44 92 TYR A N 1
ATOM 741 C CA . TYR A 1 92 ? -5.856 -2.272 -7.315 1.00 92.44 92 TYR A CA 1
ATOM 742 C C . TYR A 1 92 ? -5.726 -2.483 -8.827 1.00 92.44 92 TYR A C 1
ATOM 744 O O . TYR A 1 92 ? -6.039 -1.595 -9.613 1.00 92.44 92 TYR A O 1
ATOM 752 N N . SER A 1 93 ? -5.275 -3.670 -9.237 1.00 89.50 93 SER A N 1
ATOM 753 C CA . SER A 1 93 ? -4.953 -4.019 -10.635 1.00 89.50 93 SER A CA 1
ATOM 754 C C . SER A 1 93 ? -3.764 -3.273 -11.264 1.00 89.50 93 SER A C 1
ATOM 756 O O . SER A 1 93 ? -3.416 -3.581 -12.400 1.00 89.50 93 SER A O 1
ATOM 758 N N . ILE A 1 94 ? -3.120 -2.342 -10.549 1.00 92.62 94 ILE A N 1
ATOM 759 C CA . ILE A 1 94 ? -1.853 -1.717 -10.969 1.00 92.62 94 ILE A CA 1
ATOM 760 C C . ILE A 1 94 ? -0.685 -2.468 -10.335 1.00 92.62 94 ILE A C 1
ATOM 762 O O . ILE A 1 94 ? 0.238 -2.894 -11.020 1.00 92.62 94 ILE A O 1
ATOM 766 N N . LEU A 1 95 ? -0.748 -2.664 -9.017 1.00 93.00 95 LEU A N 1
ATOM 767 C CA . LEU A 1 95 ? 0.233 -3.441 -8.276 1.00 93.00 95 LEU A CA 1
ATOM 768 C C . LEU A 1 95 ? -0.082 -4.942 -8.442 1.00 93.00 95 LEU A C 1
ATOM 770 O O . LEU A 1 95 ? -1.236 -5.331 -8.228 1.00 93.00 95 LEU A O 1
ATOM 774 N N . PRO A 1 96 ? 0.893 -5.805 -8.799 1.00 94.44 96 PRO A N 1
ATOM 775 C CA . PRO A 1 96 ? 0.618 -7.229 -8.965 1.00 94.44 96 PRO A CA 1
ATOM 776 C C . PRO A 1 96 ? 0.064 -7.855 -7.681 1.00 94.44 96 PRO A C 1
ATOM 778 O O . PRO A 1 96 ? 0.460 -7.476 -6.575 1.00 94.44 96 PRO A O 1
ATOM 781 N N . SER A 1 97 ? -0.836 -8.834 -7.834 1.00 94.00 97 SER A N 1
ATOM 782 C CA . SER A 1 97 ? -1.633 -9.391 -6.724 1.00 94.00 97 SER A CA 1
ATOM 783 C C . SER A 1 97 ? -0.807 -9.801 -5.494 1.00 94.00 97 SER A C 1
ATOM 785 O O . SER A 1 97 ? -1.196 -9.380 -4.407 1.00 94.00 97 SER A O 1
ATOM 787 N N . PRO A 1 98 ? 0.364 -10.467 -5.606 1.00 92.44 98 PRO A N 1
ATOM 788 C CA . PRO A 1 98 ? 1.159 -10.826 -4.427 1.00 92.44 98 PRO A CA 1
ATOM 789 C C . PRO A 1 98 ? 1.581 -9.617 -3.577 1.00 92.44 98 PRO A C 1
ATOM 791 O O . PRO A 1 98 ? 1.542 -9.659 -2.349 1.00 92.44 98 PRO A O 1
ATOM 794 N N . PHE A 1 99 ? 1.944 -8.505 -4.220 1.00 93.31 99 PHE A N 1
ATOM 795 C CA . PHE A 1 99 ? 2.369 -7.287 -3.529 1.00 93.31 99 PHE A CA 1
ATOM 796 C C . PHE A 1 99 ? 1.176 -6.498 -2.988 1.00 93.31 99 PHE A C 1
ATOM 798 O O . PHE A 1 99 ? 1.255 -5.939 -1.892 1.00 93.31 99 PHE A O 1
ATOM 805 N N . TRP A 1 100 ? 0.073 -6.469 -3.742 1.00 95.25 100 TRP A N 1
ATOM 806 C CA . TRP A 1 100 ? -1.157 -5.789 -3.345 1.00 95.25 100 TRP A CA 1
ATOM 807 C C . TRP A 1 100 ? -1.850 -6.484 -2.173 1.00 95.25 100 TRP A C 1
ATOM 809 O O . TRP A 1 100 ? -2.199 -5.824 -1.199 1.00 95.25 100 TRP A O 1
ATOM 819 N N . GLU A 1 101 ? -1.980 -7.811 -2.203 1.00 95.25 101 GLU A N 1
ATOM 820 C CA . GLU A 1 101 ? -2.566 -8.596 -1.112 1.00 95.25 101 GLU A CA 1
ATOM 821 C C . GLU A 1 101 ? -1.756 -8.455 0.173 1.00 95.25 101 GLU A C 1
ATOM 823 O O . GLU A 1 101 ? -2.325 -8.210 1.242 1.00 95.25 101 GLU A O 1
ATOM 828 N N . ASN A 1 102 ? -0.426 -8.533 0.061 1.00 94.62 102 ASN A N 1
ATOM 829 C CA . ASN A 1 102 ? 0.463 -8.276 1.182 1.00 94.62 102 ASN A CA 1
ATOM 830 C C . ASN A 1 102 ? 0.211 -6.867 1.747 1.00 94.62 102 ASN A C 1
ATOM 832 O O . ASN A 1 102 ? -0.106 -6.700 2.924 1.00 94.62 102 ASN A O 1
ATOM 836 N N . TYR A 1 103 ? 0.237 -5.839 0.900 1.00 94.62 103 TYR A N 1
ATOM 837 C CA . TYR A 1 103 ? -0.059 -4.470 1.315 1.00 94.62 103 TYR A CA 1
ATOM 838 C C . TYR A 1 103 ? -1.443 -4.325 1.981 1.00 94.62 103 TYR A C 1
ATOM 840 O O . TYR A 1 103 ? -1.561 -3.674 3.020 1.00 94.62 103 TYR A O 1
ATOM 848 N N . CYS A 1 104 ? -2.481 -4.991 1.479 1.00 94.94 104 CYS A N 1
ATOM 849 C CA . CYS A 1 104 ? -3.807 -4.980 2.094 1.00 94.94 104 CYS A CA 1
ATOM 850 C C . CYS A 1 104 ? -3.827 -5.568 3.513 1.00 94.94 104 CYS A C 1
ATOM 852 O O . CYS A 1 104 ? -4.577 -5.057 4.348 1.00 94.94 104 CYS A O 1
ATOM 854 N N . LYS A 1 105 ? -2.994 -6.569 3.837 1.00 94.75 105 LYS A N 1
ATOM 855 C CA . LYS A 1 105 ? -2.872 -7.107 5.211 1.00 94.75 105 LYS A CA 1
ATOM 856 C C . LYS A 1 105 ? -2.369 -6.051 6.187 1.00 94.75 105 LYS A C 1
ATOM 858 O O . LYS A 1 105 ? -2.949 -5.877 7.264 1.00 94.75 105 LYS A O 1
ATOM 863 N N . LEU A 1 106 ? -1.357 -5.285 5.776 1.00 92.69 106 LEU A N 1
ATOM 864 C CA . LEU A 1 106 ? -0.866 -4.139 6.536 1.00 92.69 106 LEU A CA 1
ATOM 865 C C . LEU A 1 106 ? -1.996 -3.136 6.782 1.00 92.69 106 LEU A C 1
ATOM 867 O O . LEU A 1 106 ? -2.247 -2.758 7.925 1.00 92.69 106 LEU A O 1
ATOM 871 N N . ILE A 1 107 ? -2.722 -2.740 5.736 1.00 91.94 107 ILE A N 1
ATOM 872 C CA . ILE A 1 107 ? -3.800 -1.754 5.865 1.00 91.94 107 ILE A CA 1
ATOM 873 C C . ILE A 1 107 ? -4.916 -2.252 6.781 1.00 91.94 107 ILE A C 1
ATOM 875 O O . ILE A 1 107 ? -5.317 -1.520 7.686 1.00 91.94 107 ILE A O 1
ATOM 879 N N . CYS A 1 108 ? -5.360 -3.499 6.619 1.00 91.94 108 CYS A N 1
ATOM 880 C CA . CYS A 1 108 ? -6.385 -4.098 7.472 1.00 91.94 108 CYS A CA 1
ATOM 881 C C . CYS A 1 108 ? -5.964 -4.091 8.946 1.00 91.94 108 CYS A C 1
ATOM 883 O O . CYS A 1 108 ? -6.752 -3.714 9.813 1.00 91.94 108 CYS A O 1
ATOM 885 N N . SER A 1 109 ? -4.707 -4.439 9.241 1.00 90.56 109 SER A N 1
ATOM 886 C CA . SER A 1 109 ? -4.204 -4.423 10.617 1.00 90.56 109 SER A CA 1
ATOM 887 C C . SER A 1 109 ? -4.226 -3.018 11.233 1.00 90.56 109 SER A C 1
ATOM 889 O O . SER A 1 109 ? -4.690 -2.844 12.361 1.00 90.56 109 SER A O 1
ATOM 891 N N . PHE A 1 110 ? -3.807 -1.992 10.482 1.00 87.31 110 PHE A N 1
ATOM 892 C CA . PHE A 1 110 ? -3.845 -0.602 10.935 1.00 87.31 110 PHE A CA 1
ATOM 893 C C . PHE A 1 110 ? -5.272 -0.094 11.115 1.00 87.31 110 PHE A C 1
ATOM 895 O O . PHE A 1 110 ? -5.559 0.559 12.116 1.00 87.31 110 PHE A O 1
ATOM 902 N N . GLN A 1 111 ? -6.181 -0.429 10.199 1.00 88.19 111 GLN A N 1
ATOM 903 C CA . GLN A 1 111 ? -7.590 -0.068 10.320 1.00 88.19 111 GLN A CA 1
ATOM 904 C C . GLN A 1 111 ? -8.212 -0.650 11.591 1.00 88.19 111 GLN A C 1
ATOM 906 O O . GLN A 1 111 ? -8.893 0.086 12.299 1.00 88.19 111 GLN A O 1
ATOM 911 N N . ILE A 1 112 ? -7.930 -1.918 11.923 1.00 86.88 112 ILE A N 1
ATOM 912 C CA . ILE A 1 112 ? -8.387 -2.541 13.175 1.00 86.88 112 ILE A CA 1
ATOM 913 C C . ILE A 1 112 ? -7.796 -1.814 14.391 1.00 86.88 112 ILE A C 1
ATOM 915 O O . ILE A 1 112 ? -8.531 -1.441 15.303 1.00 86.88 112 ILE A O 1
ATOM 919 N N . MET A 1 113 ? -6.484 -1.561 14.400 1.00 84.06 113 MET A N 1
ATOM 920 C CA . MET A 1 113 ? -5.810 -0.880 15.516 1.00 84.06 113 MET A CA 1
ATOM 921 C C . MET A 1 113 ? -6.289 0.563 15.737 1.00 84.06 113 MET A C 1
ATOM 923 O O . MET A 1 113 ? -6.160 1.084 16.843 1.00 84.06 113 MET A O 1
ATOM 927 N N . CYS A 1 114 ? -6.824 1.216 14.704 1.00 81.62 114 CYS A N 1
ATOM 928 C CA . CYS A 1 114 ? -7.337 2.583 14.770 1.00 81.62 114 CYS A CA 1
ATOM 929 C C . CYS A 1 114 ? -8.840 2.677 15.097 1.00 81.62 114 CYS A C 1
ATOM 931 O O . CYS A 1 114 ? -9.373 3.788 15.128 1.00 81.62 114 CYS A O 1
ATOM 933 N N . GLN A 1 115 ? -9.536 1.561 15.346 1.00 82.12 115 GLN A N 1
ATOM 934 C CA . GLN A 1 115 ? -10.947 1.588 15.746 1.00 82.12 115 GLN A CA 1
ATOM 935 C C . GLN A 1 115 ? -11.127 2.200 17.144 1.00 82.12 115 GLN A C 1
ATOM 937 O O . GLN A 1 115 ? -10.307 2.008 18.040 1.00 82.12 115 GLN A O 1
ATOM 942 N N . SER A 1 116 ? -12.236 2.919 17.351 1.00 80.31 116 SER A N 1
ATOM 943 C CA . SER A 1 116 ? -12.570 3.546 18.642 1.00 80.31 116 SER A CA 1
ATOM 944 C C . SER A 1 116 ? -12.867 2.533 19.750 1.00 80.31 116 SER A C 1
ATOM 946 O O . SER A 1 116 ? -12.718 2.840 20.930 1.00 80.31 116 SER A O 1
ATOM 948 N N . THR A 1 117 ? -13.290 1.328 19.368 1.00 81.94 117 THR A N 1
ATOM 949 C CA . THR A 1 117 ? -13.537 0.196 20.260 1.00 81.94 117 THR A CA 1
ATOM 950 C C . THR A 1 117 ? -12.802 -1.013 19.703 1.00 81.94 117 THR A C 1
ATOM 952 O O . THR A 1 117 ? -12.939 -1.333 18.525 1.00 81.94 117 THR A O 1
ATOM 955 N N . LEU A 1 118 ? -11.989 -1.661 20.537 1.00 83.44 118 LEU A N 1
ATOM 956 C CA . LEU A 1 118 ? -11.132 -2.760 20.107 1.00 83.44 118 LEU A CA 1
ATOM 957 C C . LEU A 1 118 ? -11.254 -3.933 21.084 1.00 83.44 118 LEU A C 1
ATOM 959 O O . LEU A 1 118 ? -10.909 -3.839 22.259 1.00 83.44 118 LEU A O 1
ATOM 963 N N . THR A 1 119 ? -11.762 -5.056 20.587 1.00 86.12 119 THR A N 1
ATOM 964 C CA . THR A 1 119 ? -11.854 -6.309 21.349 1.00 86.12 119 THR A CA 1
ATOM 965 C C . THR A 1 119 ? -10.532 -7.072 21.311 1.00 86.12 119 THR A C 1
ATOM 967 O O . THR A 1 119 ? -9.780 -6.949 20.342 1.00 86.12 119 THR A O 1
ATOM 970 N N . LYS A 1 120 ? -10.287 -7.932 22.307 1.00 85.31 120 LYS A N 1
ATOM 971 C CA . LYS A 1 120 ? -9.109 -8.816 22.346 1.00 85.31 120 LYS A CA 1
ATOM 972 C C . LYS A 1 120 ? -8.955 -9.646 21.066 1.00 85.31 120 LYS A C 1
ATOM 974 O O . LYS A 1 120 ? -7.854 -9.705 20.531 1.00 85.31 120 LYS A O 1
ATOM 979 N N . ASP A 1 121 ? -10.046 -10.214 20.558 1.00 86.69 121 ASP A N 1
ATOM 980 C CA . ASP A 1 121 ? -10.023 -11.060 19.357 1.00 86.69 121 ASP A CA 1
ATOM 981 C C . ASP A 1 121 ? -9.591 -10.262 18.124 1.00 86.69 121 ASP A C 1
ATOM 983 O O . ASP A 1 121 ? -8.666 -10.652 17.425 1.00 86.69 121 ASP A O 1
ATOM 987 N N . LYS A 1 122 ? -10.151 -9.061 17.933 1.00 85.44 122 LYS A N 1
ATOM 988 C CA . LYS A 1 122 ? -9.717 -8.139 16.870 1.00 85.44 122 LYS A CA 1
ATOM 989 C C . LYS A 1 122 ? -8.250 -7.737 16.977 1.00 85.44 122 LYS A C 1
ATOM 991 O O . LYS A 1 122 ? -7.585 -7.591 15.957 1.00 85.44 122 LYS A O 1
ATOM 996 N N . LEU A 1 123 ? -7.729 -7.561 18.189 1.00 84.56 123 LEU A N 1
ATOM 997 C CA . LEU A 1 123 ? -6.305 -7.288 18.353 1.00 84.56 123 LEU A CA 1
ATOM 998 C C . LEU A 1 123 ? -5.447 -8.500 17.955 1.00 84.56 123 LEU A C 1
ATOM 1000 O O . LEU A 1 123 ? -4.415 -8.315 17.314 1.00 84.56 123 LEU A O 1
ATOM 1004 N N . LEU A 1 124 ? -5.876 -9.720 18.296 1.00 88.19 124 LEU A N 1
ATOM 1005 C CA . LEU A 1 124 ? -5.205 -10.949 17.863 1.00 88.19 124 LEU A CA 1
ATOM 1006 C C . LEU A 1 124 ? -5.250 -11.101 16.337 1.00 88.19 124 LEU A C 1
ATOM 1008 O O . LEU A 1 124 ? -4.224 -11.424 15.741 1.00 88.19 124 LEU A O 1
ATOM 1012 N N . ASP A 1 125 ? -6.382 -10.783 15.704 1.00 89.38 125 ASP A N 1
ATOM 1013 C CA . ASP A 1 125 ? -6.514 -10.753 14.243 1.00 89.38 125 ASP A CA 1
ATOM 1014 C C . ASP A 1 125 ? -5.531 -9.748 13.622 1.00 89.38 125 ASP A C 1
ATOM 1016 O O . ASP A 1 125 ? -4.798 -10.077 12.691 1.00 89.38 125 ASP A O 1
ATOM 1020 N N . ALA A 1 126 ? -5.467 -8.521 14.156 1.00 89.19 126 ALA A N 1
ATOM 1021 C CA . ALA A 1 126 ? -4.550 -7.489 13.674 1.00 89.19 126 ALA A CA 1
ATOM 1022 C C . ALA A 1 126 ? -3.081 -7.904 13.832 1.00 89.19 126 ALA A C 1
ATOM 1024 O O . ALA A 1 126 ? -2.269 -7.659 12.941 1.00 89.19 126 ALA A O 1
ATOM 1025 N N . HIS A 1 127 ? -2.744 -8.563 14.941 1.00 86.88 127 HIS A N 1
ATOM 1026 C CA . HIS A 1 127 ? -1.413 -9.111 15.169 1.00 86.88 127 HIS A CA 1
ATOM 1027 C C . HIS A 1 127 ? -1.078 -10.217 14.161 1.00 86.88 127 HIS A C 1
ATOM 1029 O O . HIS A 1 127 ? -0.013 -10.185 13.552 1.00 86.88 127 HIS A O 1
ATOM 1035 N N . ALA A 1 128 ? -1.994 -11.161 13.930 1.00 90.38 128 ALA A N 1
ATOM 1036 C CA . ALA A 1 128 ? -1.810 -12.219 12.940 1.00 90.38 128 ALA A CA 1
ATOM 1037 C C . ALA A 1 128 ? -1.619 -11.651 11.522 1.00 90.38 128 ALA A C 1
ATOM 1039 O O . ALA A 1 128 ? -0.727 -12.096 10.798 1.00 90.38 128 ALA A O 1
ATOM 1040 N N . LEU A 1 129 ? -2.396 -10.624 11.153 1.00 92.56 129 LEU A N 1
ATOM 1041 C CA . LEU A 1 129 ? -2.246 -9.906 9.884 1.00 92.56 129 LEU A CA 1
ATOM 1042 C C . LEU A 1 129 ? -0.877 -9.228 9.761 1.00 92.56 129 LEU A C 1
ATOM 1044 O O . LEU A 1 129 ? -0.262 -9.322 8.703 1.00 92.56 129 LEU A O 1
ATOM 1048 N N . LEU A 1 130 ? -0.380 -8.585 10.823 1.00 89.44 130 LEU A N 1
ATOM 1049 C CA . LEU A 1 130 ? 0.949 -7.962 10.828 1.00 89.44 130 LEU A CA 1
ATOM 1050 C C . LEU A 1 130 ? 2.076 -8.991 10.701 1.00 89.44 130 LEU A C 1
ATOM 1052 O O . LEU A 1 130 ? 3.013 -8.758 9.943 1.00 89.44 130 LEU A O 1
ATOM 1056 N N . CYS A 1 131 ? 1.986 -10.125 11.399 1.00 88.12 131 CYS A N 1
ATOM 1057 C CA . CYS A 1 131 ? 2.976 -11.198 11.289 1.00 88.12 131 CYS A CA 1
ATOM 1058 C C . CYS A 1 131 ? 2.988 -11.825 9.887 1.00 88.12 131 CYS A C 1
ATOM 1060 O O . CYS A 1 131 ? 4.058 -12.052 9.328 1.00 88.12 131 CYS A O 1
ATOM 1062 N N . SER A 1 132 ? 1.809 -12.087 9.310 1.00 92.38 132 SER A N 1
ATOM 1063 C CA . SER A 1 132 ? 1.682 -12.596 7.936 1.00 92.38 132 SER A CA 1
ATOM 1064 C C . SER A 1 132 ? 2.221 -11.587 6.925 1.00 92.38 132 SER A C 1
ATOM 1066 O O . SER A 1 132 ? 2.983 -11.976 6.046 1.00 92.38 132 SER A O 1
ATOM 1068 N N . TRP A 1 133 ? 1.899 -10.301 7.096 1.00 93.12 133 TRP A N 1
ATOM 1069 C CA . TRP A 1 133 ? 2.439 -9.228 6.266 1.00 93.12 133 TRP A CA 1
ATOM 1070 C C . TRP A 1 133 ? 3.967 -9.173 6.318 1.00 93.12 133 TRP A C 1
ATOM 1072 O O . TRP A 1 133 ? 4.613 -9.119 5.279 1.00 93.12 133 TRP A O 1
ATOM 1082 N N . GLU A 1 134 ? 4.558 -9.198 7.516 1.00 88.81 134 GLU A N 1
ATOM 1083 C CA . GLU A 1 134 ? 6.014 -9.140 7.688 1.00 88.81 134 GLU A CA 1
ATOM 1084 C C . GLU A 1 134 ? 6.692 -10.311 6.968 1.00 88.81 134 GLU A C 1
ATOM 1086 O O . GLU A 1 134 ? 7.623 -10.112 6.189 1.00 88.81 134 GLU A O 1
ATOM 1091 N N . HIS A 1 135 ? 6.190 -11.526 7.196 1.00 87.81 135 HIS A N 1
ATOM 1092 C CA . HIS A 1 135 ? 6.746 -12.737 6.608 1.00 87.81 135 HIS A CA 1
ATOM 1093 C C . HIS A 1 135 ? 6.642 -12.741 5.078 1.00 87.81 135 HIS A C 1
ATOM 1095 O O . HIS A 1 135 ? 7.616 -13.030 4.386 1.00 87.81 135 HIS A O 1
ATOM 1101 N N . GLU A 1 136 ? 5.476 -12.389 4.537 1.00 90.75 136 GLU A N 1
ATOM 1102 C CA . GLU A 1 136 ? 5.270 -12.326 3.090 1.00 90.75 136 GLU A CA 1
ATOM 1103 C C . GLU A 1 136 ? 6.050 -11.189 2.454 1.00 90.75 136 GLU A C 1
ATOM 1105 O O . GLU A 1 136 ? 6.583 -11.367 1.368 1.00 90.75 136 GLU A O 1
ATOM 1110 N N . PHE A 1 137 ? 6.185 -10.052 3.135 1.00 88.56 137 PHE A N 1
ATOM 1111 C CA . PHE A 1 137 ? 7.011 -8.953 2.661 1.00 88.56 137 PHE A CA 1
ATOM 1112 C C . PHE A 1 137 ? 8.464 -9.394 2.458 1.00 88.56 137 PHE A C 1
ATOM 1114 O O . PHE A 1 137 ? 9.040 -9.119 1.406 1.00 88.56 137 PHE A O 1
ATOM 1121 N N . GLU A 1 138 ? 9.044 -10.111 3.425 1.00 86.00 138 GLU A N 1
ATOM 1122 C CA . GLU A 1 138 ? 10.391 -10.675 3.285 1.00 86.00 138 GLU A CA 1
ATOM 1123 C C . GLU A 1 138 ? 10.452 -11.681 2.128 1.00 86.00 138 GLU A C 1
ATOM 1125 O O . GLU A 1 138 ? 11.337 -11.590 1.280 1.00 86.00 138 GLU A O 1
ATOM 1130 N N . LEU A 1 139 ? 9.485 -12.595 2.022 1.00 85.56 139 LEU A N 1
ATOM 1131 C CA . LEU A 1 139 ? 9.473 -13.592 0.950 1.00 85.56 139 LEU A CA 1
ATOM 1132 C C . LEU A 1 139 ? 9.289 -12.990 -0.446 1.00 85.56 139 LEU A C 1
ATOM 1134 O O . LEU A 1 139 ? 9.884 -13.489 -1.392 1.00 85.56 139 LEU A O 1
ATOM 1138 N N . THR A 1 140 ? 8.480 -11.944 -0.610 1.00 84.62 140 THR A N 1
ATOM 1139 C CA . THR A 1 140 ? 8.200 -11.378 -1.935 1.00 84.62 140 THR A CA 1
ATOM 1140 C C . THR A 1 140 ? 9.249 -10.359 -2.350 1.00 84.62 140 THR A C 1
ATOM 1142 O O . THR A 1 140 ? 9.769 -10.440 -3.462 1.00 84.62 140 THR A O 1
ATOM 1145 N N . TYR A 1 141 ? 9.568 -9.398 -1.475 1.00 81.94 141 TYR A N 1
ATOM 1146 C CA . TYR A 1 141 ? 10.457 -8.288 -1.821 1.00 81.94 141 TYR A CA 1
ATOM 1147 C C . TYR A 1 141 ? 11.938 -8.667 -1.682 1.00 81.94 141 TYR A C 1
ATOM 1149 O O . TYR A 1 141 ? 12.739 -8.190 -2.477 1.00 81.94 141 TYR A O 1
ATOM 1157 N N . TYR A 1 142 ? 12.326 -9.534 -0.732 1.00 73.06 142 TYR A N 1
ATOM 1158 C CA . TYR A 1 142 ? 13.742 -9.917 -0.580 1.00 73.06 142 TYR A CA 1
ATOM 1159 C C . TYR A 1 142 ? 14.149 -11.104 -1.440 1.00 73.06 142 TYR A C 1
ATOM 1161 O O . TYR A 1 142 ? 15.290 -11.164 -1.883 1.00 73.06 142 TYR A O 1
ATOM 1169 N N . ALA A 1 143 ? 13.253 -12.063 -1.695 1.00 68.38 143 ALA A N 1
ATOM 1170 C CA . ALA A 1 143 ? 13.608 -13.171 -2.584 1.00 68.38 143 ALA A CA 1
ATOM 1171 C C . ALA A 1 143 ? 13.779 -12.712 -4.041 1.00 68.38 143 ALA A C 1
ATOM 1173 O O . ALA A 1 143 ? 14.459 -13.379 -4.816 1.00 68.38 143 ALA A O 1
ATOM 1174 N N . SER A 1 144 ? 13.167 -11.581 -4.399 1.00 61.72 144 SER A N 1
ATOM 1175 C CA . SER A 1 144 ? 13.178 -11.037 -5.757 1.00 61.72 144 SER A CA 1
ATOM 1176 C C . SER A 1 144 ? 14.243 -9.957 -5.986 1.00 61.72 144 SER A C 1
ATOM 1178 O O . SER A 1 144 ? 14.506 -9.646 -7.140 1.00 61.72 144 SER A O 1
ATOM 1180 N N . SER A 1 145 ? 14.853 -9.404 -4.926 1.00 57.97 145 SER A N 1
ATOM 1181 C CA . SER A 1 145 ? 15.870 -8.344 -5.016 1.00 57.97 145 SER A CA 1
ATOM 1182 C C . SER A 1 145 ? 16.848 -8.364 -3.841 1.00 57.97 145 SER A C 1
ATOM 1184 O O . SER A 1 145 ? 16.476 -8.585 -2.688 1.00 57.97 145 SER A O 1
ATOM 1186 N N . SER A 1 146 ? 18.109 -8.036 -4.118 1.00 58.94 146 SER A N 1
ATOM 1187 C CA . SER A 1 146 ? 19.171 -7.846 -3.123 1.00 58.94 146 SER A CA 1
ATOM 1188 C C . SER A 1 146 ? 19.117 -6.441 -2.506 1.00 58.94 146 SER A C 1
ATOM 1190 O O . SER A 1 146 ? 20.083 -5.679 -2.560 1.00 58.94 146 SER A O 1
ATOM 1192 N N . LEU A 1 147 ? 17.969 -6.072 -1.932 1.00 60.88 147 LEU A N 1
ATOM 1193 C CA . LEU A 1 147 ? 17.754 -4.748 -1.341 1.00 60.88 147 LEU A CA 1
ATOM 1194 C C . LEU A 1 147 ? 18.597 -4.563 -0.067 1.00 60.88 147 LEU A C 1
ATOM 1196 O O . LEU A 1 147 ? 18.524 -5.362 0.865 1.00 60.88 147 LEU A O 1
ATOM 1200 N N . ILE A 1 148 ? 19.369 -3.473 0.002 1.00 54.62 148 ILE A N 1
ATOM 1201 C CA . ILE A 1 148 ? 20.305 -3.193 1.110 1.00 54.62 148 ILE A CA 1
ATOM 1202 C C . ILE A 1 148 ? 19.630 -2.348 2.217 1.00 54.62 148 ILE A C 1
ATOM 1204 O O . ILE A 1 148 ? 19.943 -2.484 3.402 1.00 54.62 148 ILE A O 1
ATOM 1208 N N . SER A 1 149 ? 18.662 -1.495 1.854 1.00 52.78 149 SER A N 1
ATOM 1209 C CA . SER A 1 149 ? 18.133 -0.408 2.710 1.00 52.78 149 SER A CA 1
ATOM 1210 C C . SER A 1 149 ? 16.891 -0.767 3.555 1.00 52.78 149 SER A C 1
ATOM 1212 O O . SER A 1 149 ? 16.363 0.039 4.322 1.00 52.78 149 SER A O 1
ATOM 1214 N N . THR A 1 150 ? 16.395 -1.999 3.482 1.00 54.81 150 THR A N 1
ATOM 1215 C CA . THR A 1 150 ? 15.111 -2.407 4.094 1.00 54.81 150 THR A CA 1
ATOM 1216 C C . THR A 1 150 ? 15.207 -2.784 5.581 1.00 54.81 150 THR A C 1
ATOM 1218 O O . THR A 1 150 ? 14.198 -2.813 6.294 1.00 54.81 150 THR A O 1
ATOM 1221 N N . SER A 1 151 ? 16.424 -2.993 6.091 1.00 54.88 151 SER A N 1
ATOM 1222 C CA . SER A 1 151 ? 16.681 -3.498 7.449 1.00 54.88 151 SER A CA 1
ATOM 1223 C C . SER A 1 151 ? 16.198 -2.563 8.573 1.00 54.88 151 SER A C 1
ATOM 1225 O O . SER A 1 151 ? 15.728 -3.033 9.609 1.00 54.88 151 SER A O 1
ATOM 1227 N N . PHE A 1 152 ? 16.259 -1.237 8.394 1.00 47.50 152 PHE A N 1
ATOM 1228 C CA . PHE A 1 152 ? 15.941 -0.281 9.470 1.00 47.50 152 PHE A CA 1
ATOM 1229 C C . PHE A 1 152 ? 14.432 -0.060 9.673 1.00 47.50 152 PHE A C 1
ATOM 1231 O O . PHE A 1 152 ? 13.941 0.018 10.807 1.00 47.50 152 PHE A O 1
ATOM 1238 N N . ALA A 1 153 ? 13.673 0.011 8.575 1.00 53.03 153 ALA A N 1
ATOM 1239 C CA . ALA A 1 153 ? 12.222 0.151 8.627 1.00 53.03 153 ALA A CA 1
ATOM 1240 C C . ALA A 1 153 ? 11.578 -1.111 9.219 1.00 53.03 153 ALA A C 1
ATOM 1242 O O . ALA A 1 153 ? 10.763 -1.004 10.136 1.00 53.03 153 ALA A O 1
ATOM 1243 N N . LEU A 1 154 ? 12.029 -2.298 8.797 1.00 59.50 154 LEU A N 1
ATOM 1244 C CA . LEU A 1 154 ? 11.580 -3.564 9.374 1.00 59.50 154 LEU A CA 1
ATOM 1245 C C . LEU A 1 154 ? 12.011 -3.737 10.829 1.00 59.50 154 LEU A C 1
ATOM 1247 O O . LEU A 1 154 ? 11.197 -4.190 11.618 1.00 59.50 154 LEU A O 1
ATOM 1251 N N . ALA A 1 155 ? 13.202 -3.300 11.251 1.00 60.66 155 ALA A N 1
ATOM 1252 C CA . ALA A 1 155 ? 13.579 -3.338 12.670 1.00 60.66 155 ALA A CA 1
ATOM 1253 C C . ALA A 1 155 ? 12.623 -2.518 13.562 1.00 60.66 155 ALA A C 1
ATOM 1255 O O . ALA A 1 155 ? 12.264 -2.945 14.662 1.00 60.66 155 ALA A O 1
ATOM 1256 N N . SER A 1 156 ? 12.157 -1.363 13.075 1.00 59.16 156 SER A N 1
ATOM 1257 C CA . SER A 1 156 ? 11.166 -0.539 13.783 1.00 59.16 156 SER A CA 1
ATOM 1258 C C . SER A 1 156 ? 9.789 -1.208 13.850 1.00 59.16 156 SER A C 1
ATOM 1260 O O . SER A 1 156 ? 9.105 -1.108 14.869 1.00 59.16 156 SER A O 1
ATOM 1262 N N . ILE A 1 157 ? 9.390 -1.907 12.784 1.00 60.00 157 ILE A N 1
ATOM 1263 C CA . ILE A 1 157 ? 8.124 -2.647 12.714 1.00 60.00 157 ILE A CA 1
ATOM 1264 C C . ILE A 1 157 ? 8.183 -3.908 13.571 1.00 60.00 157 ILE A C 1
ATOM 1266 O O . ILE A 1 157 ? 7.283 -4.124 14.370 1.00 60.00 157 ILE A O 1
ATOM 1270 N N . LYS A 1 158 ? 9.273 -4.675 13.503 1.00 63.59 158 LYS A N 1
ATOM 1271 C CA . LYS A 1 158 ? 9.539 -5.824 14.372 1.00 63.59 158 LYS A CA 1
ATOM 1272 C C . LYS A 1 158 ? 9.513 -5.398 15.837 1.00 63.59 158 LYS A C 1
ATOM 1274 O O . LYS A 1 158 ? 8.846 -6.022 16.648 1.00 63.59 158 LYS A O 1
ATOM 1279 N N . SER A 1 159 ? 10.142 -4.278 16.185 1.00 59.94 159 SER A N 1
ATOM 1280 C CA . SER A 1 159 ? 10.054 -3.729 17.544 1.00 59.94 159 SER A CA 1
ATOM 1281 C C . SER A 1 159 ? 8.612 -3.398 17.956 1.00 59.94 159 SER A C 1
ATOM 1283 O O . SER A 1 159 ? 8.243 -3.620 19.103 1.00 59.94 159 SER A O 1
ATOM 1285 N N . PHE A 1 160 ? 7.769 -2.912 17.040 1.00 60.62 160 PHE A N 1
ATOM 1286 C CA . PHE A 1 160 ? 6.355 -2.632 17.312 1.00 60.62 160 PHE A CA 1
ATOM 1287 C C . PHE A 1 160 ? 5.507 -3.909 17.444 1.00 60.62 160 PHE A C 1
ATOM 1289 O O . PHE A 1 160 ? 4.799 -4.063 18.438 1.00 60.62 160 PHE A O 1
ATOM 1296 N N . ILE A 1 161 ? 5.619 -4.834 16.484 1.00 59.00 161 ILE A N 1
ATOM 1297 C CA . ILE A 1 161 ? 4.914 -6.127 16.456 1.00 59.00 161 ILE A CA 1
ATOM 1298 C C . ILE A 1 161 ? 5.276 -6.951 17.697 1.00 59.00 161 ILE A C 1
ATOM 1300 O O . ILE A 1 161 ? 4.398 -7.461 18.387 1.00 59.00 161 ILE A O 1
ATOM 1304 N N . TRP A 1 162 ? 6.566 -7.014 18.032 1.00 54.53 162 TRP A N 1
ATOM 1305 C CA . TRP A 1 162 ? 7.098 -7.887 19.076 1.00 54.53 162 TRP A CA 1
ATOM 1306 C C . TRP A 1 162 ? 7.270 -7.204 20.442 1.00 54.53 162 TRP A C 1
ATOM 1308 O O . TRP A 1 162 ? 7.821 -7.823 21.350 1.00 54.53 162 TRP A O 1
ATOM 1318 N N . SER A 1 163 ? 6.811 -5.956 20.645 1.00 51.50 163 SER A N 1
ATOM 1319 C CA . SER A 1 163 ? 6.893 -5.276 21.952 1.00 51.50 163 SER A CA 1
ATOM 1320 C C . SER A 1 163 ? 5.680 -5.57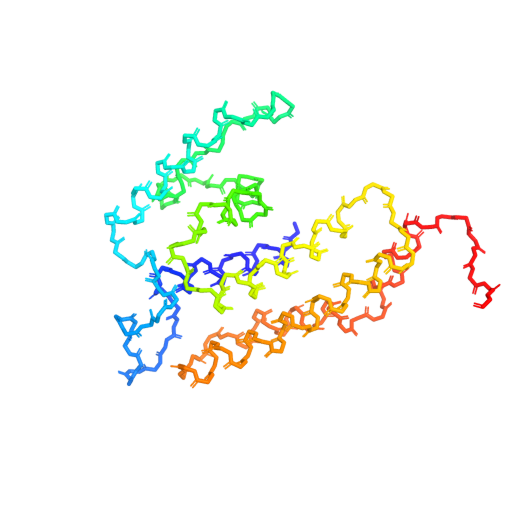9 22.841 1.00 51.50 163 SER A C 1
ATOM 1322 O O . SER A 1 163 ? 4.600 -5.001 22.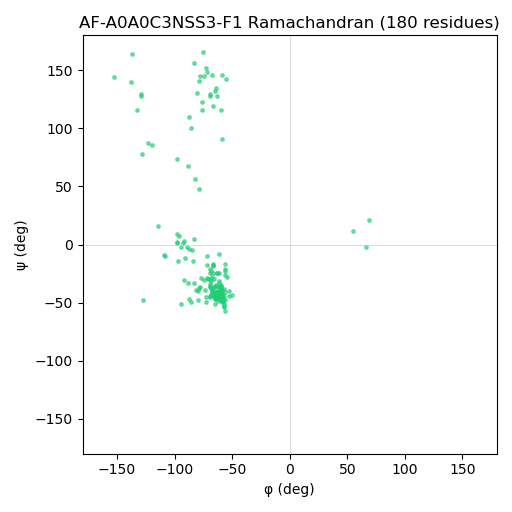652 1.00 51.50 163 SER A O 1
ATOM 1324 N N . PRO A 1 164 ? 5.850 -6.358 23.931 1.00 47.47 164 PRO A N 1
ATOM 1325 C CA . PRO A 1 164 ? 4.753 -6.687 24.844 1.00 47.47 164 PRO A CA 1
ATOM 1326 C C . PRO A 1 164 ? 4.177 -5.445 25.542 1.00 47.47 164 PRO A C 1
ATOM 1328 O O . PRO A 1 164 ? 3.019 -5.431 25.963 1.00 47.47 164 PRO A O 1
ATOM 1331 N N . LYS A 1 165 ? 4.975 -4.372 25.661 1.00 48.94 165 LYS A N 1
ATOM 1332 C CA . LYS A 1 165 ? 4.604 -3.108 26.323 1.00 48.94 165 LYS A CA 1
ATOM 1333 C C . LYS A 1 165 ? 3.650 -2.251 25.489 1.00 48.94 165 LYS A C 1
ATOM 1335 O O . LYS A 1 165 ? 2.866 -1.492 26.054 1.00 48.94 165 LYS A O 1
ATOM 1340 N N . GLN A 1 166 ? 3.728 -2.334 24.162 1.00 53.75 166 GLN A N 1
ATOM 1341 C CA . GLN A 1 166 ? 2.801 -1.625 23.277 1.00 53.75 166 GLN A CA 1
ATOM 1342 C C . GLN A 1 166 ? 1.495 -2.405 23.133 1.00 53.75 166 GLN A C 1
ATOM 1344 O O . GLN A 1 166 ? 0.430 -1.807 23.266 1.00 53.75 166 GLN A O 1
ATOM 1349 N N . TYR A 1 167 ? 1.582 -3.735 23.046 1.00 50.56 167 TYR A N 1
ATOM 1350 C CA . TYR A 1 167 ? 0.432 -4.639 23.086 1.00 50.56 167 TYR A CA 1
ATOM 1351 C C . TYR A 1 167 ? -0.412 -4.445 24.358 1.00 50.56 167 TYR A C 1
ATOM 1353 O O . TYR A 1 167 ? -1.620 -4.233 24.300 1.00 50.56 167 TYR A O 1
ATOM 1361 N N . THR A 1 168 ? 0.237 -4.394 25.526 1.00 50.44 168 THR A N 1
ATOM 1362 C CA . THR A 1 168 ? -0.428 -4.113 26.813 1.00 50.44 168 THR A CA 1
ATOM 1363 C C . THR A 1 168 ? -0.954 -2.682 26.932 1.00 50.44 168 THR A C 1
ATOM 1365 O O . THR A 1 168 ? -1.976 -2.481 27.584 1.00 50.44 168 THR A O 1
ATOM 1368 N N . ARG A 1 169 ? -0.318 -1.679 26.308 1.00 55.25 169 ARG A N 1
ATOM 1369 C CA . ARG A 1 169 ? -0.839 -0.297 26.267 1.00 55.25 169 ARG A CA 1
ATOM 1370 C C . ARG A 1 169 ? -2.095 -0.177 25.411 1.00 55.25 169 ARG A C 1
ATOM 1372 O O . ARG A 1 169 ? -3.042 0.461 25.857 1.00 55.25 169 ARG A O 1
ATOM 1379 N N . VAL A 1 170 ? -2.110 -0.797 24.230 1.00 53.94 170 VAL A N 1
ATOM 1380 C CA . VAL A 1 170 ? -3.284 -0.839 23.346 1.00 53.94 170 VAL A CA 1
ATOM 1381 C C . VAL A 1 170 ? -4.412 -1.625 24.014 1.00 53.94 170 VAL A C 1
ATOM 1383 O O . VAL A 1 170 ? -5.517 -1.108 24.108 1.00 53.94 170 VAL A O 1
ATOM 1386 N N . LEU A 1 171 ? -4.129 -2.794 24.602 1.00 50.75 171 LEU A N 1
ATOM 1387 C CA . LEU A 1 171 ? -5.112 -3.564 25.379 1.00 50.75 171 LEU A CA 1
ATOM 1388 C C . LEU A 1 171 ? -5.685 -2.780 26.566 1.00 50.75 171 LEU A C 1
ATOM 1390 O O . LEU A 1 171 ? -6.890 -2.806 26.797 1.00 50.75 171 LEU A O 1
ATOM 1394 N N . ARG A 1 172 ? -4.841 -2.062 27.317 1.00 51.56 172 ARG A N 1
ATOM 1395 C CA . ARG A 1 172 ? -5.267 -1.261 28.476 1.00 51.56 172 ARG A CA 1
ATOM 1396 C C . ARG A 1 172 ? -6.063 -0.015 28.069 1.00 51.56 172 ARG A C 1
ATOM 1398 O O . ARG A 1 172 ? -6.919 0.416 28.831 1.00 51.56 172 ARG A O 1
ATOM 1405 N N . ALA A 1 173 ? -5.792 0.553 26.892 1.00 56.12 173 ALA A N 1
ATOM 1406 C CA . ALA A 1 173 ? -6.555 1.670 26.336 1.00 56.12 173 ALA A CA 1
ATOM 1407 C C . ALA A 1 173 ? -7.891 1.220 25.716 1.00 56.12 173 ALA A C 1
ATOM 1409 O O . ALA A 1 173 ? -8.891 1.917 25.849 1.00 56.12 173 ALA A O 1
ATOM 1410 N N . ALA A 1 174 ? -7.915 0.050 25.075 1.00 51.44 174 ALA A N 1
ATOM 1411 C CA . ALA A 1 174 ? -9.091 -0.521 24.427 1.00 51.44 174 ALA A CA 1
ATOM 1412 C C . ALA A 1 174 ? -10.101 -1.139 25.410 1.00 51.44 174 ALA A C 1
ATOM 1414 O O . ALA A 1 174 ? -11.300 -1.155 25.139 1.00 51.44 174 ALA A O 1
ATOM 1415 N N . MET A 1 175 ? -9.630 -1.631 26.560 1.00 50.59 175 MET A N 1
ATOM 1416 C CA . MET A 1 175 ? -10.458 -2.222 27.615 1.00 50.59 175 MET A CA 1
ATOM 1417 C C . MET A 1 175 ? -10.144 -1.568 28.973 1.00 50.59 175 MET A C 1
ATOM 1419 O O . MET A 1 175 ? -9.432 -2.152 29.793 1.00 50.59 175 MET A O 1
ATOM 1423 N N . PRO A 1 176 ? -10.664 -0.351 29.239 1.00 50.22 176 PRO A N 1
ATOM 1424 C CA . PRO A 1 176 ? -10.372 0.389 30.472 1.00 50.22 176 PRO A CA 1
ATOM 1425 C C . PRO A 1 176 ? -10.931 -0.279 31.743 1.00 50.22 176 PRO A C 1
ATOM 1427 O O . PRO A 1 176 ? -10.444 -0.016 32.841 1.00 50.22 176 PRO A O 1
ATOM 1430 N N . ASN A 1 177 ? -11.897 -1.195 31.610 1.00 47.25 177 ASN A N 1
ATOM 1431 C CA . ASN A 1 177 ? -12.544 -1.875 32.732 1.00 47.25 177 ASN A CA 1
ATOM 1432 C C . ASN A 1 177 ? -11.933 -3.263 32.992 1.00 47.25 177 ASN A C 1
ATOM 1434 O O . ASN A 1 177 ? -12.540 -4.282 32.688 1.00 47.25 177 ASN A O 1
ATOM 1438 N N . GLY A 1 178 ? -10.723 -3.293 33.552 1.00 51.44 178 GLY A N 1
ATOM 1439 C CA . GLY A 1 178 ? -10.305 -4.276 34.568 1.00 51.44 178 GLY A CA 1
ATOM 1440 C C . GLY A 1 178 ? -10.414 -5.794 34.325 1.00 51.44 178 GLY A C 1
ATOM 1441 O O . GLY A 1 178 ? -10.225 -6.535 35.284 1.00 51.44 178 GLY A O 1
ATOM 1442 N N . LEU A 1 179 ? -10.669 -6.305 33.120 1.00 43.94 179 LEU A N 1
ATOM 1443 C CA . LEU A 1 179 ? -10.705 -7.753 32.855 1.00 43.94 179 LEU A CA 1
ATOM 1444 C C . LEU A 1 179 ? -9.307 -8.283 32.498 1.00 43.94 179 LEU A C 1
ATOM 1446 O O . LEU A 1 179 ? -9.041 -8.672 31.365 1.00 43.94 179 LEU A O 1
ATOM 1450 N N . TRP A 1 180 ? -8.391 -8.264 33.470 1.00 45.81 180 TRP A N 1
ATOM 1451 C CA . TRP A 1 180 ? -7.059 -8.885 33.346 1.00 45.81 180 TRP A CA 1
ATOM 1452 C C . TRP A 1 180 ? -6.966 -10.285 33.971 1.00 45.81 180 TRP A C 1
ATOM 1454 O O . TRP A 1 180 ? -5.905 -10.895 33.903 1.00 45.81 180 TRP A O 1
ATOM 1464 N N . ASN A 1 181 ? -8.058 -10.818 34.530 1.00 34.16 181 ASN A N 1
ATOM 1465 C CA . ASN A 1 181 ? -8.064 -12.124 35.191 1.00 34.16 181 ASN A CA 1
ATOM 1466 C C . ASN A 1 181 ? -9.097 -13.065 34.554 1.00 34.16 181 ASN A C 1
ATOM 1468 O O . ASN A 1 181 ? -10.238 -13.116 35.010 1.00 34.16 181 ASN A O 1
ATOM 1472 N N . ALA A 1 182 ? -8.683 -13.783 33.508 1.00 34.56 182 ALA A N 1
ATOM 1473 C CA . ALA A 1 182 ? -9.186 -15.102 33.112 1.00 34.56 182 ALA A CA 1
ATOM 1474 C C . ALA A 1 182 ? -8.208 -15.729 32.108 1.00 34.56 182 ALA A C 1
ATOM 1476 O O . ALA A 1 182 ? -7.890 -15.053 31.098 1.00 34.56 182 ALA A O 1
#

Foldseek 3Di:
DVLVVLVLVVLVCLLLLNADADPVFDSVPRLNVLCVDLVSLQVLLVVQQVVQVVDPVVPVDGQHRVSCCVPDVRDPVSSCCCQQPPVLVSCVVSRPPLVSVLSVLQSQLVVQLPDPAHDPVSPVSSLVSLVVSLVSCCVRVVVNGRGDRVVPSVVVSCCCSVPVVNVVVSVCNNCVPDPPDD

pLDDT: mean 77.49, std 15.59, range [34.16, 95.25]

Mean predicted aligned error: 9.32 Å